Protein AF-A0A316QYJ3-F1 (afdb_monomer_lite)

pLDDT: mean 70.33, std 20.04, range [36.09, 96.62]

Structure (mmCIF, N/CA/C/O backbone):
data_AF-A0A316QYJ3-F1
#
_entry.id   AF-A0A316QYJ3-F1
#
loop_
_atom_site.group_PDB
_atom_site.id
_atom_site.type_symbol
_atom_site.label_atom_id
_atom_site.label_alt_id
_atom_site.label_comp_id
_atom_site.label_asym_id
_atom_site.label_entity_id
_atom_site.label_seq_id
_atom_site.pdbx_PDB_ins_code
_atom_site.Cartn_x
_atom_site.Cartn_y
_atom_site.Cartn_z
_atom_site.occupancy
_atom_site.B_iso_or_equiv
_atom_site.auth_seq_id
_atom_site.auth_comp_id
_atom_site.auth_asym_id
_atom_site.auth_atom_id
_atom_site.pdbx_PDB_model_num
ATOM 1 N N . MET A 1 1 ? -2.198 -16.168 57.407 1.00 44.97 1 MET A N 1
ATOM 2 C CA . MET A 1 1 ? -2.109 -15.154 56.339 1.00 44.97 1 MET A CA 1
ATOM 3 C C . MET A 1 1 ? -1.546 -15.892 55.148 1.00 44.97 1 MET A C 1
ATOM 5 O O . MET A 1 1 ? -0.348 -16.112 55.107 1.00 44.97 1 MET A O 1
ATOM 9 N N . GLU A 1 2 ? -2.420 -16.423 54.301 1.00 50.09 2 GLU A N 1
ATOM 10 C CA . GLU A 1 2 ? -2.014 -17.106 53.073 1.00 50.09 2 GLU A CA 1
ATOM 11 C C . GLU A 1 2 ? -2.511 -16.239 51.925 1.00 50.09 2 GLU A C 1
ATOM 13 O O . GLU A 1 2 ? -3.716 -16.048 51.746 1.00 50.09 2 GLU A O 1
ATOM 18 N N . ASP A 1 3 ? -1.556 -15.618 51.242 1.00 52.12 3 ASP A N 1
ATOM 19 C CA . ASP A 1 3 ? -1.797 -14.715 50.132 1.00 52.12 3 ASP A CA 1
ATOM 20 C C . ASP A 1 3 ? -2.316 -15.520 48.939 1.00 52.12 3 ASP A C 1
ATOM 22 O O . ASP A 1 3 ? -1.641 -16.387 48.387 1.00 52.12 3 ASP A O 1
ATOM 26 N N . ILE A 1 4 ? -3.558 -15.240 48.551 1.00 54.16 4 ILE A N 1
ATOM 27 C CA . ILE A 1 4 ? -4.181 -15.816 47.363 1.00 54.16 4 ILE A CA 1
ATOM 28 C C . ILE A 1 4 ? -3.547 -15.124 46.155 1.00 54.16 4 ILE A C 1
ATOM 30 O O . ILE A 1 4 ? -3.947 -14.023 45.770 1.00 54.16 4 ILE A O 1
ATOM 34 N N . GLU A 1 5 ? -2.546 -15.764 45.552 1.00 54.44 5 GLU A N 1
ATOM 35 C CA . GLU A 1 5 ? -2.017 -15.361 44.252 1.00 54.44 5 GLU A CA 1
ATOM 36 C C . GLU A 1 5 ? -3.122 -15.482 43.196 1.00 54.44 5 GLU A C 1
ATOM 38 O O . GLU A 1 5 ? -3.464 -16.556 42.697 1.00 54.44 5 GLU A O 1
ATOM 43 N N . ILE A 1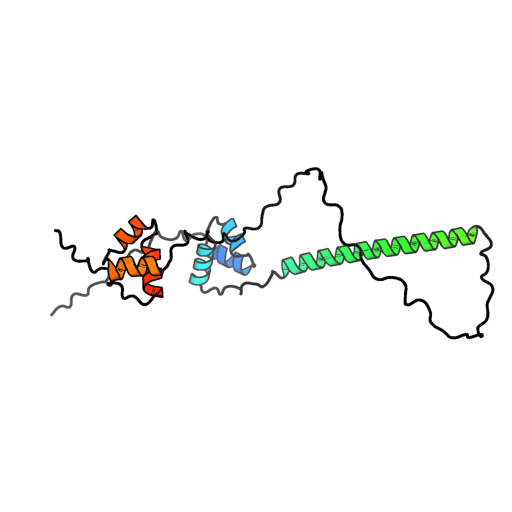 6 ? -3.707 -14.340 42.842 1.00 50.69 6 ILE A N 1
ATOM 44 C CA . ILE A 1 6 ? -4.635 -14.228 41.722 1.00 50.69 6 ILE A CA 1
ATOM 45 C C . ILE A 1 6 ? -3.812 -14.383 40.439 1.00 50.69 6 ILE A C 1
ATOM 47 O O . ILE A 1 6 ? -3.271 -13.415 39.901 1.00 50.69 6 ILE A O 1
ATOM 51 N N . ILE A 1 7 ? -3.726 -15.613 39.932 1.00 57.44 7 ILE A N 1
ATOM 52 C CA . ILE A 1 7 ? -3.169 -15.918 38.611 1.00 57.44 7 ILE A CA 1
ATOM 53 C C . ILE A 1 7 ? -4.074 -15.254 37.564 1.00 57.44 7 ILE A C 1
ATOM 55 O O . ILE A 1 7 ? -5.105 -15.785 37.145 1.00 57.44 7 ILE A O 1
ATOM 59 N N . ALA A 1 8 ? -3.710 -14.038 37.161 1.00 55.25 8 ALA A N 1
ATOM 60 C CA . ALA A 1 8 ? -4.419 -13.269 36.153 1.00 55.25 8 ALA A CA 1
ATOM 61 C C . ALA A 1 8 ? -4.300 -13.964 34.788 1.00 55.25 8 ALA A C 1
ATOM 63 O O . ALA A 1 8 ? -3.305 -13.836 34.074 1.00 55.25 8 ALA A O 1
ATOM 64 N N . MET A 1 9 ? -5.338 -14.707 34.411 1.00 64.88 9 MET A N 1
ATOM 65 C CA . MET A 1 9 ? -5.385 -15.416 33.137 1.00 64.88 9 MET A CA 1
ATOM 66 C C . MET A 1 9 ? -5.372 -14.410 31.964 1.00 64.88 9 MET A C 1
ATOM 68 O O . MET A 1 9 ? -6.238 -13.526 31.898 1.00 64.88 9 MET A O 1
ATOM 72 N N . PRO A 1 10 ? -4.415 -14.493 31.017 1.00 66.12 10 PRO A N 1
ATOM 73 C CA . PRO A 1 10 ? -4.329 -13.533 29.926 1.00 66.12 10 PRO A CA 1
ATOM 74 C C . PRO A 1 10 ? -5.546 -13.675 29.007 1.00 66.12 10 PRO A C 1
ATOM 76 O O . PRO A 1 10 ? -5.887 -14.766 28.547 1.00 66.12 10 PRO A O 1
ATOM 79 N N . LYS A 1 11 ? -6.213 -12.551 28.720 1.00 60.47 11 LYS A N 1
ATOM 80 C CA . LYS A 1 11 ? -7.386 -12.495 27.833 1.00 60.47 11 LYS A CA 1
ATOM 81 C C . LYS A 1 11 ? -7.071 -13.204 26.508 1.00 60.47 11 LYS A C 1
ATOM 83 O O . LYS A 1 11 ? -6.162 -12.774 25.796 1.00 60.47 11 LYS A O 1
ATOM 88 N N . LYS A 1 12 ? -7.832 -14.254 26.162 1.00 53.75 12 LYS A N 1
ATOM 89 C CA . LYS A 1 12 ? -7.721 -14.986 24.885 1.00 53.75 12 LYS A CA 1
ATOM 90 C C . LYS A 1 12 ? -7.880 -14.008 23.712 1.00 53.75 12 LYS A C 1
ATOM 92 O O . LYS A 1 12 ? -8.987 -13.594 23.377 1.00 53.75 12 LYS A O 1
ATOM 97 N N . ARG A 1 13 ? -6.767 -13.602 23.095 1.00 58.69 13 ARG A N 1
ATOM 98 C CA . ARG A 1 13 ? -6.756 -12.736 21.909 1.00 58.69 13 ARG A CA 1
ATOM 99 C C . ARG A 1 13 ? -6.838 -13.592 20.647 1.00 58.69 13 ARG A C 1
ATOM 101 O O . ARG A 1 13 ? -5.814 -14.044 20.156 1.00 58.69 13 ARG A O 1
ATOM 108 N N . GLY A 1 14 ? -8.047 -13.728 20.105 1.00 63.97 14 GLY A N 1
ATOM 109 C CA . GLY A 1 14 ? -8.297 -14.149 18.722 1.00 63.97 14 GLY A CA 1
ATOM 110 C C . GLY A 1 14 ? -7.925 -15.593 18.358 1.00 63.97 14 GLY A C 1
ATOM 111 O O . GLY A 1 14 ? -7.311 -16.332 19.123 1.00 63.97 14 GLY A O 1
ATOM 112 N N . ARG A 1 15 ? -8.343 -15.991 17.149 1.00 61.09 15 ARG A N 1
ATOM 113 C CA . ARG A 1 15 ? -8.021 -17.286 16.533 1.00 61.09 15 ARG A CA 1
ATOM 114 C C . ARG A 1 15 ? -6.496 -17.398 16.356 1.00 61.09 15 ARG A C 1
ATOM 116 O O . ARG A 1 15 ? -5.900 -16.437 15.862 1.00 61.09 15 ARG A O 1
ATOM 123 N N . PRO A 1 16 ? -5.859 -18.525 16.725 1.00 57.69 16 PRO A N 1
ATOM 124 C CA . PRO A 1 16 ? -4.421 -18.691 16.555 1.00 57.69 16 PRO A CA 1
ATOM 125 C C . PRO A 1 16 ? -4.047 -18.542 15.078 1.00 57.69 16 PRO A C 1
ATOM 127 O O . PRO A 1 16 ? -4.718 -19.071 14.189 1.00 57.69 16 PRO A O 1
ATOM 130 N N . ALA A 1 17 ? -2.988 -17.777 14.810 1.00 59.16 17 ALA A N 1
ATOM 131 C CA . ALA A 1 17 ? -2.469 -17.625 13.461 1.00 59.16 17 ALA A CA 1
ATOM 132 C C . ALA A 1 17 ? -1.890 -18.970 13.006 1.00 59.16 17 ALA A C 1
ATOM 134 O O . ALA A 1 17 ? -0.980 -19.483 13.651 1.00 59.16 17 ALA A O 1
ATOM 135 N N . LYS A 1 18 ? -2.399 -19.518 11.896 1.00 62.62 18 LYS A N 1
ATOM 136 C CA . LYS A 1 18 ? -1.834 -20.712 11.256 1.00 62.62 18 LYS A CA 1
ATOM 137 C C . LYS A 1 18 ? -0.350 -20.437 10.966 1.00 62.62 18 LYS A C 1
ATOM 139 O O . LYS A 1 18 ? -0.035 -19.499 10.226 1.00 62.62 18 LYS A O 1
ATOM 144 N N . GLN A 1 19 ? 0.538 -21.164 11.644 1.00 62.25 19 GLN A N 1
ATOM 145 C CA . GLN A 1 19 ? 1.977 -20.864 11.727 1.00 62.25 19 GLN A CA 1
ATOM 146 C C . GLN A 1 19 ? 2.750 -21.156 10.434 1.00 62.25 19 GLN A C 1
ATOM 148 O O . GLN A 1 19 ? 3.853 -20.642 10.265 1.00 62.25 19 GLN A O 1
ATOM 153 N N . GLU A 1 20 ? 2.150 -21.898 9.507 1.00 63.12 20 GLU A N 1
ATOM 154 C CA . GLU A 1 20 ? 2.878 -22.770 8.577 1.00 63.12 20 GLU A CA 1
ATOM 155 C C . GLU A 1 20 ? 3.773 -22.077 7.538 1.00 63.12 20 GLU A C 1
ATOM 157 O O . GLU A 1 20 ? 4.673 -22.721 7.034 1.00 63.12 20 GLU A O 1
ATOM 162 N N . ASN A 1 21 ? 3.646 -20.772 7.274 1.00 81.62 21 ASN A N 1
ATOM 163 C CA . ASN A 1 21 ? 4.390 -20.135 6.167 1.00 81.62 21 ASN A CA 1
ATOM 164 C C . ASN A 1 21 ? 5.218 -18.916 6.602 1.00 81.62 21 ASN A C 1
ATOM 166 O O . ASN A 1 21 ? 5.374 -17.966 5.839 1.00 81.62 21 ASN A O 1
ATOM 170 N N . THR A 1 22 ? 5.653 -18.838 7.862 1.00 87.31 22 THR A N 1
ATOM 171 C CA . THR A 1 22 ? 6.333 -17.622 8.354 1.00 87.31 22 THR A CA 1
ATOM 172 C C . THR A 1 22 ? 7.776 -17.526 7.860 1.00 87.31 22 THR A C 1
ATOM 174 O O . THR A 1 22 ? 8.191 -16.452 7.434 1.00 87.31 22 THR A O 1
ATOM 177 N N . GLU A 1 23 ? 8.519 -18.629 7.877 1.00 90.44 23 GLU A N 1
ATOM 178 C CA . GLU A 1 23 ? 9.935 -18.670 7.486 1.00 90.44 23 GLU A CA 1
ATOM 179 C C . GLU A 1 23 ? 10.120 -18.454 5.982 1.00 90.44 23 GLU A C 1
ATOM 181 O O . GLU A 1 23 ? 10.953 -17.648 5.567 1.00 90.44 23 GLU A O 1
ATOM 186 N N . ASP A 1 24 ? 9.274 -19.064 5.153 1.00 91.56 24 ASP A N 1
ATOM 187 C CA . ASP A 1 24 ? 9.348 -18.880 3.703 1.00 91.56 24 ASP A CA 1
ATOM 188 C C . ASP A 1 24 ? 9.028 -17.441 3.284 1.00 91.56 24 ASP A C 1
ATOM 190 O O . ASP A 1 24 ? 9.654 -16.893 2.375 1.00 91.56 24 ASP A O 1
ATOM 194 N N . MET A 1 25 ? 8.101 -16.775 3.985 1.00 92.44 25 MET A N 1
ATOM 195 C CA . MET A 1 25 ? 7.825 -15.349 3.775 1.00 92.44 25 MET A CA 1
ATOM 196 C C . MET A 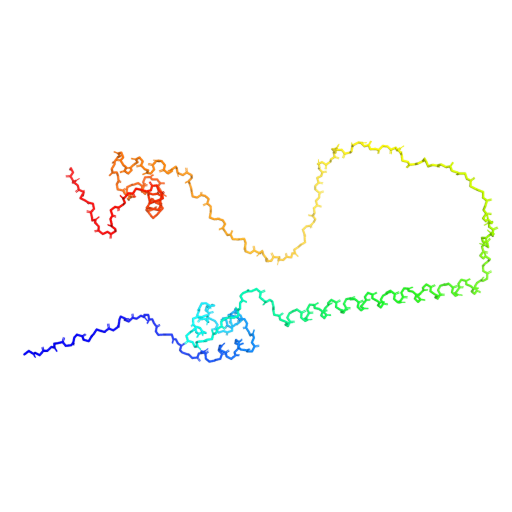1 25 ? 9.043 -14.473 4.082 1.00 92.44 25 MET A C 1
ATOM 198 O O . MET A 1 25 ? 9.246 -13.461 3.410 1.00 92.44 25 MET A O 1
ATOM 202 N N . ILE A 1 26 ? 9.841 -14.847 5.086 1.00 92.00 26 ILE A N 1
ATOM 203 C CA . ILE A 1 26 ? 11.078 -14.145 5.444 1.00 92.00 26 ILE A CA 1
ATOM 204 C C . ILE A 1 26 ? 12.114 -14.333 4.339 1.00 92.00 26 ILE A C 1
ATOM 206 O O . ILE A 1 26 ? 12.602 -13.340 3.801 1.00 92.00 26 ILE A O 1
ATOM 210 N N . ARG A 1 27 ? 12.363 -15.583 3.926 1.00 93.44 27 ARG A N 1
ATOM 211 C CA . ARG A 1 27 ? 13.311 -15.908 2.848 1.00 93.44 27 ARG A CA 1
ATOM 212 C C . ARG A 1 27 ? 12.978 -15.166 1.555 1.00 93.44 27 ARG A C 1
ATOM 214 O O . ARG A 1 27 ? 13.848 -14.550 0.948 1.00 93.44 27 ARG A O 1
ATOM 221 N N . LEU A 1 28 ? 11.707 -15.159 1.151 1.00 93.06 28 LEU A N 1
ATOM 222 C CA . LEU A 1 28 ? 11.262 -14.454 -0.057 1.00 93.06 28 LEU A CA 1
ATOM 223 C C . LEU A 1 28 ? 11.449 -12.935 0.058 1.00 93.06 28 LEU A C 1
ATOM 225 O O . LEU A 1 28 ? 11.819 -12.277 -0.914 1.00 93.06 28 LEU A O 1
ATOM 229 N N . TYR A 1 29 ? 11.217 -12.364 1.240 1.00 92.88 29 TYR A N 1
ATOM 230 C CA . TYR A 1 29 ? 11.442 -10.941 1.482 1.00 92.88 29 TYR A CA 1
ATOM 231 C C . TYR A 1 29 ? 12.934 -10.570 1.420 1.00 92.88 29 TYR A C 1
ATOM 233 O O . TYR A 1 29 ? 13.292 -9.514 0.888 1.00 92.88 29 TYR A O 1
ATOM 241 N N . GLU A 1 30 ? 13.813 -11.442 1.912 1.00 90.88 30 GLU A N 1
ATOM 242 C CA . GLU A 1 30 ? 15.270 -11.289 1.820 1.00 90.88 30 GLU A CA 1
ATOM 243 C C . GLU A 1 30 ? 15.764 -11.385 0.375 1.00 90.88 30 GLU A C 1
ATOM 245 O O . GLU A 1 30 ? 16.483 -10.491 -0.072 1.00 90.88 30 GLU A O 1
ATOM 250 N N . GLN A 1 31 ? 15.249 -12.353 -0.395 1.00 90.88 31 GLN A N 1
ATOM 251 C CA . GLN A 1 31 ? 15.436 -12.465 -1.853 1.00 90.88 31 GLN A CA 1
ATOM 252 C C . GLN A 1 31 ? 14.931 -11.241 -2.628 1.00 90.88 31 GLN A C 1
ATOM 254 O O . GLN A 1 31 ? 15.189 -11.090 -3.817 1.00 90.88 31 GLN A O 1
ATOM 259 N N . GLY A 1 32 ? 14.209 -10.345 -1.958 1.00 88.44 32 GLY A N 1
ATOM 260 C CA . GLY A 1 32 ? 13.821 -9.062 -2.502 1.00 88.44 32 GLY A CA 1
ATOM 261 C C . GLY A 1 32 ? 12.370 -8.960 -2.905 1.00 88.44 32 GLY A C 1
ATOM 262 O O . GLY A 1 32 ? 11.979 -7.858 -3.303 1.00 88.44 32 GLY A O 1
ATOM 263 N N . LYS A 1 33 ? 11.566 -10.024 -2.754 1.00 90.44 33 LYS A N 1
ATOM 264 C CA . LYS A 1 33 ? 10.132 -10.009 -3.067 1.00 90.44 33 LYS A CA 1
ATOM 265 C C . LYS A 1 33 ? 9.398 -8.904 -2.311 1.00 90.44 33 LYS A C 1
ATOM 267 O O . LYS A 1 33 ? 9.715 -8.578 -1.163 1.00 90.44 33 LYS A O 1
ATOM 272 N N . THR A 1 34 ? 8.434 -8.271 -2.975 1.00 91.94 34 THR A N 1
ATOM 273 C CA . THR A 1 34 ? 7.641 -7.216 -2.338 1.00 91.94 34 THR A CA 1
ATOM 274 C C . THR A 1 34 ? 6.651 -7.829 -1.354 1.00 91.94 34 THR A C 1
ATOM 276 O O . THR A 1 34 ? 6.246 -8.982 -1.476 1.00 91.94 34 THR A O 1
ATOM 279 N N . LEU A 1 35 ? 6.206 -7.039 -0.374 1.00 92.06 35 LEU A N 1
ATOM 280 C CA . LEU A 1 35 ? 5.155 -7.481 0.551 1.00 92.06 35 LEU A CA 1
ATOM 281 C C . LEU A 1 35 ? 3.866 -7.879 -0.183 1.00 92.06 35 LEU A C 1
ATOM 283 O O . LEU A 1 35 ? 3.119 -8.701 0.335 1.00 92.06 35 LEU A O 1
ATOM 287 N N . GLN A 1 36 ? 3.616 -7.272 -1.348 1.00 91.38 36 GLN A N 1
ATOM 288 C CA . GLN A 1 36 ? 2.473 -7.561 -2.206 1.00 91.38 36 GLN A CA 1
ATOM 289 C C . GLN A 1 36 ? 2.635 -8.919 -2.894 1.00 91.38 36 GLN A C 1
ATOM 291 O O . GLN A 1 36 ? 1.788 -9.779 -2.711 1.00 91.38 36 GLN A O 1
ATOM 296 N N . GLU A 1 37 ? 3.763 -9.151 -3.572 1.00 91.12 37 GLU A N 1
ATOM 297 C CA . GLU A 1 37 ? 4.068 -10.445 -4.203 1.00 91.12 37 GLU A CA 1
ATOM 298 C C . GLU A 1 37 ? 3.977 -11.599 -3.200 1.00 91.12 37 GLU A C 1
ATOM 300 O O . GLU A 1 37 ? 3.389 -12.636 -3.484 1.00 91.12 37 GLU A O 1
ATOM 305 N N . ILE A 1 38 ? 4.524 -11.408 -1.996 1.00 93.12 38 ILE A N 1
ATOM 306 C CA . ILE A 1 38 ? 4.467 -12.415 -0.932 1.00 93.12 38 ILE A CA 1
ATOM 307 C C . ILE A 1 38 ? 3.021 -12.622 -0.459 1.00 93.12 38 ILE A C 1
ATOM 309 O O . ILE A 1 38 ? 2.604 -13.751 -0.222 1.00 93.12 38 ILE A O 1
ATOM 313 N N . ALA A 1 39 ? 2.241 -11.551 -0.311 1.00 92.62 39 ALA A N 1
ATOM 314 C CA . ALA A 1 39 ? 0.835 -11.645 0.072 1.00 92.62 39 ALA A CA 1
ATOM 315 C C . ALA A 1 39 ? 0.023 -12.457 -0.950 1.00 92.62 39 ALA A C 1
ATOM 317 O O . ALA A 1 39 ? -0.709 -13.367 -0.558 1.00 92.62 39 ALA A O 1
ATOM 318 N N . ASP A 1 40 ? 0.228 -12.178 -2.236 1.00 92.06 40 ASP A N 1
ATOM 319 C CA . ASP A 1 40 ? -0.476 -12.826 -3.340 1.00 92.06 40 ASP A CA 1
ATOM 320 C C . ASP A 1 40 ? -0.076 -14.307 -3.470 1.00 92.06 40 ASP A C 1
ATOM 322 O O . ASP A 1 40 ? -0.946 -15.165 -3.595 1.00 92.06 40 ASP A O 1
ATOM 326 N N . MET A 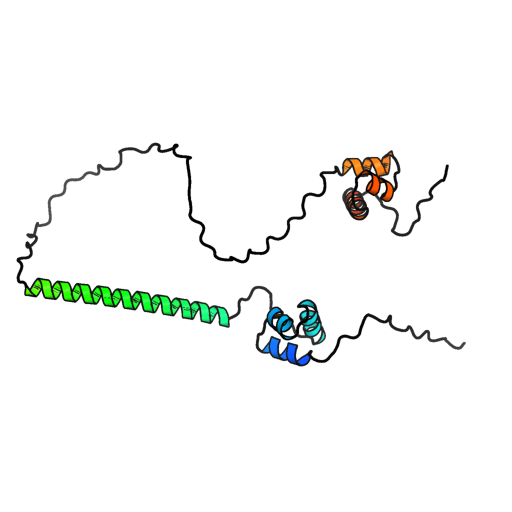1 41 ? 1.216 -14.636 -3.318 1.00 90.56 41 MET A N 1
ATOM 327 C CA . MET A 1 41 ? 1.712 -16.023 -3.349 1.00 90.56 41 MET A CA 1
ATOM 328 C C . MET A 1 41 ? 1.086 -16.923 -2.277 1.00 90.56 41 MET A C 1
ATOM 330 O O . MET A 1 41 ? 0.856 -18.103 -2.522 1.00 90.56 41 MET A O 1
ATOM 334 N N . TYR A 1 42 ? 0.833 -16.384 -1.083 1.00 89.94 42 TYR A N 1
ATOM 335 C CA . TYR A 1 42 ? 0.321 -17.159 0.052 1.00 89.94 42 TYR A CA 1
ATOM 336 C C . TYR A 1 42 ? -1.164 -16.916 0.341 1.00 89.94 42 TYR A C 1
ATOM 338 O O . TYR A 1 42 ? -1.676 -17.434 1.335 1.00 89.94 42 TYR A O 1
ATOM 346 N N . GLY A 1 43 ? -1.853 -16.110 -0.473 1.00 88.75 43 GLY A N 1
ATOM 347 C CA . GLY A 1 43 ? -3.262 -15.765 -0.264 1.00 88.75 43 GLY A CA 1
ATOM 348 C C . GLY A 1 43 ? -3.530 -15.067 1.076 1.00 88.75 43 GLY A C 1
ATOM 349 O O . GLY A 1 43 ? -4.583 -15.256 1.684 1.00 88.75 43 GLY A O 1
ATOM 350 N N . VAL A 1 44 ? -2.568 -14.291 1.582 1.00 90.12 44 VAL A N 1
ATOM 351 C CA . VAL A 1 44 ? -2.681 -13.571 2.860 1.00 90.12 44 VAL A CA 1
ATOM 352 C C . VAL A 1 44 ? -2.754 -12.068 2.635 1.00 90.12 44 VAL A C 1
ATOM 354 O O . VAL A 1 44 ? -2.318 -11.549 1.618 1.00 90.12 44 VAL A O 1
ATOM 357 N N . SER A 1 45 ? -3.259 -11.320 3.616 1.00 91.50 45 SER A N 1
ATOM 358 C CA . SER A 1 45 ? -3.223 -9.859 3.531 1.00 91.50 45 SER A CA 1
ATOM 359 C C . SER A 1 45 ? -1.798 -9.316 3.706 1.00 91.50 45 SER A C 1
ATOM 361 O O . SER A 1 45 ? -0.999 -9.830 4.495 1.00 91.50 45 SER A O 1
ATOM 363 N N . ILE A 1 46 ? -1.499 -8.184 3.064 1.00 92.00 46 ILE A N 1
ATOM 364 C CA . ILE A 1 46 ? -0.227 -7.450 3.229 1.00 92.00 46 ILE A CA 1
ATOM 365 C C . ILE A 1 46 ? 0.049 -7.140 4.712 1.00 92.00 46 ILE A C 1
ATOM 367 O O . ILE A 1 46 ? 1.192 -7.137 5.170 1.00 92.00 46 ILE A O 1
ATOM 371 N N . GLN A 1 47 ? -1.004 -6.861 5.488 1.00 92.88 47 GLN A N 1
ATOM 372 C CA . GLN A 1 47 ? -0.901 -6.602 6.925 1.00 92.88 47 GLN A CA 1
ATOM 373 C C . GLN A 1 47 ? -0.460 -7.841 7.704 1.00 92.88 47 GLN A C 1
ATOM 375 O O . GLN A 1 47 ? 0.321 -7.695 8.643 1.00 92.88 47 GLN A O 1
ATOM 380 N N . ALA A 1 48 ? -0.896 -9.037 7.302 1.00 90.56 48 ALA A N 1
ATOM 381 C CA . ALA A 1 48 ? -0.435 -10.284 7.898 1.00 90.56 48 ALA A CA 1
ATOM 382 C C . ALA A 1 48 ? 1.064 -10.495 7.641 1.00 90.56 48 ALA A C 1
ATOM 384 O O . ALA A 1 48 ? 1.806 -10.762 8.586 1.00 90.56 48 ALA A O 1
ATOM 385 N N . VAL A 1 49 ? 1.533 -10.272 6.409 1.00 92.31 49 VAL A N 1
ATOM 386 C CA . VAL A 1 49 ? 2.969 -10.332 6.069 1.00 92.31 49 VAL A CA 1
ATOM 387 C C . VAL A 1 49 ? 3.758 -9.297 6.877 1.00 92.31 49 VAL A C 1
ATOM 389 O O . VAL A 1 49 ? 4.751 -9.620 7.524 1.00 92.31 49 VAL A O 1
ATOM 392 N N . ARG A 1 50 ? 3.273 -8.050 6.937 1.00 92.62 50 ARG A N 1
ATOM 393 C CA . ARG A 1 50 ? 3.893 -6.967 7.720 1.00 92.62 50 ARG A CA 1
ATOM 394 C C . ARG A 1 50 ? 3.999 -7.318 9.205 1.00 92.62 50 ARG A C 1
ATOM 396 O O . ARG A 1 50 ? 5.017 -7.025 9.829 1.00 92.62 50 ARG A O 1
ATOM 403 N N . TYR A 1 51 ? 2.947 -7.904 9.770 1.00 91.56 51 TYR A N 1
ATOM 404 C CA . TYR A 1 51 ? 2.924 -8.344 11.159 1.00 91.56 51 TYR A CA 1
ATOM 405 C C . TYR A 1 51 ? 3.940 -9.464 11.405 1.00 91.56 51 TYR A C 1
ATOM 407 O O . TYR A 1 51 ? 4.698 -9.387 12.369 1.00 91.56 51 TYR A O 1
ATOM 415 N N . ARG A 1 52 ? 4.008 -10.456 10.509 1.00 91.38 52 ARG A N 1
ATOM 416 C CA . ARG A 1 52 ? 4.957 -11.575 10.587 1.00 91.38 52 ARG A CA 1
ATOM 417 C C . ARG A 1 52 ? 6.411 -11.109 10.514 1.00 91.38 52 ARG A C 1
ATOM 419 O O . ARG A 1 52 ? 7.199 -11.504 11.365 1.00 91.38 52 ARG A O 1
ATOM 426 N N . LEU A 1 53 ? 6.753 -10.209 9.591 1.00 91.94 53 LEU A N 1
ATOM 427 C CA . LEU A 1 53 ? 8.105 -9.639 9.512 1.00 91.94 53 LEU A CA 1
ATOM 428 C C . LEU A 1 53 ? 8.468 -8.854 10.780 1.00 91.94 53 LEU A C 1
ATOM 430 O O . LEU A 1 53 ? 9.549 -9.035 11.330 1.00 91.94 53 LEU A O 1
ATOM 434 N N . LYS A 1 54 ? 7.535 -8.041 11.299 1.00 92.44 54 LYS A N 1
ATOM 435 C CA . LYS A 1 54 ? 7.747 -7.290 12.546 1.00 92.44 54 LYS A CA 1
ATOM 436 C C . LYS A 1 54 ? 7.954 -8.219 13.745 1.00 92.44 54 LYS A C 1
ATOM 438 O O . LYS A 1 54 ? 8.808 -7.942 14.576 1.00 92.44 54 LYS A O 1
ATOM 443 N N . LYS A 1 55 ? 7.171 -9.299 13.845 1.00 91.31 55 LYS A N 1
ATOM 444 C CA . LYS A 1 55 ? 7.270 -10.280 14.937 1.00 91.31 55 LYS A CA 1
ATOM 445 C C . LYS A 1 55 ? 8.623 -11.003 14.943 1.00 91.31 55 LYS A C 1
ATOM 447 O O . LYS A 1 55 ? 9.102 -11.341 16.015 1.00 91.31 55 LYS A O 1
ATOM 452 N N . ASN A 1 56 ? 9.233 -11.183 13.773 1.00 90.12 56 ASN A N 1
ATOM 453 C CA . ASN A 1 56 ? 10.559 -11.783 13.609 1.00 90.12 56 ASN A CA 1
ATOM 454 C C . ASN A 1 56 ? 11.695 -10.741 13.562 1.00 90.12 56 ASN A C 1
ATOM 456 O O . ASN A 1 56 ? 12.781 -11.043 13.088 1.00 90.12 56 ASN A O 1
ATOM 460 N N . ASN A 1 57 ? 11.457 -9.509 14.033 1.00 91.44 57 ASN A N 1
ATOM 461 C CA . ASN A 1 57 ? 12.451 -8.427 14.098 1.00 91.44 57 ASN A CA 1
ATOM 462 C C . ASN A 1 57 ? 13.079 -8.015 12.752 1.00 91.44 57 ASN A C 1
ATOM 464 O O . ASN A 1 57 ? 14.132 -7.383 12.721 1.00 91.44 57 ASN A O 1
ATOM 468 N N . ILE A 1 58 ? 12.413 -8.292 11.629 1.00 88.88 58 ILE A N 1
ATOM 469 C CA . ILE A 1 58 ? 12.911 -7.902 10.308 1.00 88.88 58 ILE A CA 1
ATOM 470 C C . ILE A 1 58 ? 12.479 -6.472 10.006 1.00 88.88 58 ILE A C 1
ATOM 472 O O . ILE A 1 58 ? 11.286 -6.152 9.896 1.00 88.88 58 ILE A O 1
ATOM 476 N N . SER A 1 59 ? 13.472 -5.595 9.852 1.00 87.25 59 SER A N 1
ATOM 477 C CA . SER A 1 59 ? 13.233 -4.203 9.495 1.00 87.25 59 SER A CA 1
ATOM 478 C C . SER A 1 59 ? 12.731 -4.082 8.057 1.00 87.25 59 SER A C 1
ATOM 480 O O . SER A 1 59 ? 13.186 -4.753 7.125 1.00 87.25 59 SER A O 1
ATOM 482 N N . ARG A 1 60 ? 11.747 -3.206 7.863 1.00 87.31 60 ARG A N 1
ATOM 483 C CA . ARG A 1 60 ? 11.123 -3.011 6.555 1.00 87.31 60 ARG A CA 1
ATOM 484 C C . ARG A 1 60 ? 11.927 -2.021 5.724 1.00 87.31 60 ARG A C 1
ATOM 486 O O . ARG A 1 60 ? 12.353 -0.985 6.229 1.00 87.31 60 ARG A O 1
ATOM 493 N N . ARG A 1 61 ? 12.059 -2.305 4.428 1.00 84.38 61 ARG A N 1
ATOM 494 C CA . ARG A 1 61 ? 12.647 -1.386 3.448 1.00 84.38 61 ARG A CA 1
ATOM 495 C C . ARG A 1 61 ? 11.827 -0.091 3.434 1.00 84.38 61 ARG A C 1
ATOM 497 O O . ARG A 1 61 ? 10.594 -0.133 3.513 1.00 84.38 61 ARG A O 1
ATOM 504 N N . LYS A 1 62 ? 12.507 1.058 3.370 1.00 77.44 62 LYS A N 1
ATOM 505 C CA . LYS A 1 62 ? 11.840 2.366 3.321 1.00 77.44 62 LYS A CA 1
ATOM 506 C C . LYS A 1 62 ? 10.939 2.432 2.076 1.00 77.44 62 LYS A C 1
ATOM 508 O O . LYS A 1 62 ? 11.371 2.008 1.001 1.00 77.44 62 LYS A O 1
ATOM 513 N N . PRO A 1 63 ? 9.697 2.928 2.202 1.00 65.25 63 PRO A N 1
ATOM 514 C CA . PRO A 1 63 ? 8.820 3.102 1.051 1.00 65.25 63 PRO A CA 1
ATOM 515 C C . PRO A 1 63 ? 9.452 4.099 0.069 1.00 65.25 63 PRO A C 1
ATOM 517 O O . PRO A 1 63 ? 9.996 5.113 0.496 1.00 65.25 63 PRO A O 1
ATOM 520 N N . GLY A 1 64 ? 9.388 3.803 -1.231 1.00 63.44 64 GLY A N 1
ATOM 521 C CA . GLY A 1 64 ? 9.814 4.725 -2.294 1.00 63.44 64 GLY A CA 1
ATOM 522 C C . GLY A 1 64 ? 11.118 4.382 -3.020 1.00 63.44 64 GLY A C 1
ATOM 523 O O . GLY A 1 64 ? 11.422 5.033 -4.012 1.00 63.44 64 GLY A O 1
ATOM 524 N N . ARG A 1 65 ? 11.873 3.351 -2.612 1.00 56.91 65 ARG A N 1
ATOM 525 C CA . ARG A 1 65 ? 12.996 2.862 -3.431 1.00 56.91 65 ARG A CA 1
ATOM 526 C C . ARG A 1 65 ? 12.460 1.876 -4.470 1.00 56.91 65 ARG A C 1
ATOM 528 O O . ARG A 1 65 ? 12.123 0.747 -4.117 1.00 56.91 65 ARG A O 1
ATOM 535 N N . LEU A 1 66 ? 12.336 2.314 -5.724 1.00 55.50 66 LEU A N 1
ATOM 536 C CA . LEU A 1 66 ? 12.082 1.414 -6.853 1.00 55.50 66 LEU A CA 1
ATOM 537 C C . LEU A 1 66 ? 13.172 0.333 -6.891 1.00 55.50 66 LEU A C 1
ATOM 539 O O . LEU A 1 66 ? 14.321 0.589 -6.513 1.00 55.50 66 LEU A O 1
ATOM 543 N N . ARG A 1 67 ? 12.799 -0.893 -7.276 1.00 59.72 67 ARG A N 1
ATOM 544 C CA . ARG A 1 67 ? 13.751 -2.006 -7.345 1.00 59.72 67 ARG A CA 1
ATOM 545 C C . ARG A 1 67 ? 14.871 -1.662 -8.321 1.00 59.72 67 ARG A C 1
ATOM 547 O O . ARG A 1 67 ? 14.617 -1.200 -9.427 1.00 59.72 67 ARG A O 1
ATOM 554 N N . SER A 1 68 ? 16.104 -1.967 -7.929 1.00 59.22 68 SER A N 1
ATOM 555 C CA . SER A 1 68 ? 17.255 -1.892 -8.828 1.00 59.22 68 SER A CA 1
ATOM 556 C C . SER A 1 68 ? 17.076 -2.773 -10.063 1.00 59.22 68 SER A C 1
ATOM 558 O O . SER A 1 68 ? 17.562 -2.400 -11.119 1.00 59.22 68 SER A O 1
ATOM 560 N N . GLU A 1 69 ? 16.374 -3.906 -9.954 1.00 62.56 69 GLU A N 1
ATOM 561 C CA . GLU A 1 69 ? 16.088 -4.784 -11.098 1.00 62.56 69 GLU A CA 1
ATOM 562 C C . GLU A 1 69 ? 15.180 -4.115 -12.132 1.00 62.56 69 GLU A C 1
ATOM 564 O O . GLU A 1 69 ? 15.580 -4.016 -13.282 1.00 62.56 69 GLU A O 1
ATOM 569 N N . SER A 1 70 ? 14.041 -3.529 -11.737 1.00 66.56 70 SER A N 1
ATOM 570 C CA . SER A 1 70 ? 13.175 -2.868 -12.727 1.00 66.56 70 SER A CA 1
ATOM 571 C C . SER A 1 70 ? 13.836 -1.630 -13.334 1.00 66.56 70 SER A C 1
ATOM 573 O O . SER A 1 70 ? 13.564 -1.290 -14.478 1.00 66.56 70 SER A O 1
ATOM 575 N N . LEU A 1 71 ? 14.714 -0.952 -12.586 1.00 75.50 71 LEU A N 1
ATOM 576 C CA . LEU A 1 71 ? 15.518 0.142 -13.128 1.00 75.50 71 LEU A CA 1
ATOM 577 C C . LEU A 1 71 ? 16.517 -0.371 -14.171 1.00 75.50 71 LEU A C 1
ATOM 579 O O . LEU A 1 71 ? 16.617 0.221 -15.241 1.00 75.50 71 LEU A O 1
ATOM 583 N N . LYS A 1 72 ? 17.202 -1.491 -13.907 1.00 77.19 72 LYS A N 1
ATOM 584 C CA . LYS A 1 72 ? 18.096 -2.136 -14.882 1.00 77.19 72 LYS A CA 1
ATOM 585 C C . LYS A 1 72 ? 17.344 -2.541 -16.146 1.00 77.19 72 LYS A C 1
ATOM 587 O O . LYS A 1 72 ? 17.826 -2.237 -17.229 1.00 77.19 72 LYS A O 1
ATOM 592 N N . ASP A 1 73 ? 16.155 -3.123 -16.013 1.00 81.38 73 ASP A N 1
ATOM 593 C CA . ASP A 1 73 ? 15.332 -3.531 -17.157 1.00 81.38 73 ASP A CA 1
ATOM 594 C C . ASP A 1 73 ? 14.892 -2.321 -17.990 1.00 81.38 73 ASP A C 1
ATOM 596 O O . ASP A 1 73 ? 14.966 -2.343 -19.217 1.00 81.38 73 ASP A O 1
ATOM 600 N N . THR A 1 74 ? 14.501 -1.220 -17.337 1.00 82.69 74 THR A N 1
ATOM 601 C CA . THR A 1 74 ? 14.163 0.022 -18.051 1.00 82.69 74 THR A CA 1
ATOM 602 C C . THR A 1 74 ? 15.372 0.655 -18.732 1.00 82.69 74 THR A C 1
ATOM 604 O O . THR A 1 74 ? 15.246 1.141 -19.852 1.00 82.69 74 THR A O 1
ATOM 607 N N . VAL A 1 75 ? 16.547 0.628 -18.098 1.00 89.50 75 VAL A N 1
ATOM 608 C CA . VAL A 1 75 ? 17.792 1.150 -18.679 1.00 89.50 75 VAL A CA 1
ATOM 609 C C . VAL A 1 75 ? 18.226 0.296 -19.870 1.00 89.50 75 VAL A C 1
ATOM 611 O O . VAL A 1 75 ? 18.582 0.854 -20.901 1.00 89.50 75 VAL A O 1
ATOM 614 N N . LEU A 1 76 ? 18.124 -1.032 -19.768 1.00 91.06 76 LEU A N 1
ATOM 615 C CA . LEU A 1 76 ? 18.414 -1.964 -20.858 1.00 91.06 76 LEU A CA 1
ATOM 616 C C . LEU A 1 76 ? 17.452 -1.767 -22.040 1.00 91.06 76 LEU A C 1
ATOM 618 O O . LEU A 1 76 ? 17.875 -1.710 -23.190 1.00 91.06 76 LEU A O 1
ATOM 622 N N . ALA A 1 77 ? 16.156 -1.599 -21.769 1.00 88.62 77 ALA A N 1
ATOM 623 C CA . ALA A 1 77 ? 15.173 -1.324 -22.814 1.00 88.62 77 ALA A CA 1
ATOM 624 C C . ALA A 1 77 ? 15.412 0.035 -23.497 1.00 88.62 77 ALA A C 1
ATOM 626 O O . ALA A 1 77 ? 15.175 0.181 -24.696 1.00 88.62 77 ALA A O 1
ATOM 627 N N . LEU A 1 78 ? 15.874 1.044 -22.750 1.00 92.25 78 LEU A N 1
ATOM 628 C CA . LEU A 1 78 ? 16.257 2.337 -23.317 1.00 92.25 78 LEU A CA 1
ATOM 629 C C . LEU A 1 78 ? 17.540 2.237 -24.146 1.00 92.25 78 LEU A C 1
ATOM 631 O O . LEU A 1 78 ? 17.578 2.816 -25.229 1.00 92.25 78 LEU A O 1
ATOM 635 N N . SER A 1 79 ? 18.552 1.486 -23.697 1.00 93.69 79 SER A N 1
ATOM 636 C CA . SER A 1 79 ? 19.795 1.315 -24.460 1.00 93.69 79 SER A CA 1
ATOM 637 C C . SER A 1 79 ? 19.534 0.621 -25.796 1.00 93.69 79 SER A C 1
ATOM 639 O O . SER A 1 79 ? 19.942 1.132 -26.830 1.00 93.69 79 SER A O 1
ATOM 641 N N . GLN A 1 80 ? 18.730 -0.447 -25.800 1.00 94.81 80 GLN A N 1
ATOM 642 C CA . GLN A 1 80 ? 18.340 -1.151 -27.026 1.00 94.81 80 GLN A CA 1
ATOM 643 C C . GLN A 1 80 ? 17.639 -0.227 -28.030 1.00 94.81 80 GLN A C 1
ATOM 645 O O . GLN A 1 80 ? 17.898 -0.292 -29.229 1.00 94.81 80 GLN A O 1
ATOM 650 N N . LYS A 1 81 ? 16.775 0.681 -27.557 1.00 95.94 81 LYS A N 1
ATOM 651 C CA . LYS A 1 81 ? 16.137 1.678 -28.430 1.00 95.94 81 LYS A CA 1
ATOM 652 C C . LYS A 1 81 ? 17.158 2.640 -29.035 1.00 95.94 81 LYS A C 1
ATOM 654 O O . LYS A 1 81 ? 17.074 2.933 -30.225 1.00 95.94 81 LYS A O 1
ATOM 659 N N . VAL A 1 82 ? 18.131 3.103 -28.252 1.00 96.62 82 VAL A N 1
ATOM 660 C CA . VAL A 1 82 ? 19.214 3.959 -28.762 1.00 96.62 82 VAL A CA 1
ATOM 661 C C . VAL A 1 82 ? 20.043 3.218 -29.813 1.00 96.62 82 VAL A C 1
ATOM 663 O O . VAL A 1 82 ? 20.322 3.791 -30.867 1.00 96.62 82 VAL A O 1
ATOM 666 N N . ASP A 1 83 ? 20.352 1.940 -29.595 1.00 96.44 83 ASP A N 1
ATOM 667 C CA . ASP A 1 83 ? 21.091 1.118 -30.559 1.00 96.44 83 ASP A CA 1
ATOM 668 C C . ASP A 1 83 ? 20.319 0.980 -31.881 1.00 96.44 83 ASP A C 1
ATOM 670 O O . ASP A 1 83 ? 20.879 1.212 -32.953 1.00 96.44 83 ASP A O 1
ATOM 674 N N . THR A 1 84 ? 19.008 0.711 -31.822 1.00 95.50 84 THR A N 1
ATOM 675 C CA . THR A 1 84 ? 18.161 0.611 -33.028 1.00 95.50 84 THR A CA 1
ATOM 676 C C . THR A 1 84 ? 18.098 1.920 -33.819 1.00 95.50 84 THR A C 1
ATOM 678 O O . THR A 1 84 ? 18.207 1.906 -35.046 1.00 95.50 84 THR A O 1
ATOM 681 N N . LEU A 1 85 ? 17.985 3.067 -33.137 1.00 95.81 85 LEU A N 1
ATOM 682 C CA . LEU A 1 85 ? 18.006 4.384 -33.782 1.00 95.81 85 LEU A CA 1
ATOM 683 C C . LEU A 1 85 ? 19.368 4.680 -34.414 1.00 95.81 85 LEU A C 1
ATOM 685 O O . LEU A 1 85 ? 19.439 5.207 -35.524 1.00 95.81 85 LEU A O 1
ATOM 689 N N . THR A 1 86 ? 20.447 4.308 -33.727 1.00 95.94 86 THR A N 1
ATOM 690 C CA . THR A 1 86 ? 21.814 4.476 -34.227 1.00 95.94 86 THR A CA 1
ATOM 691 C C . THR A 1 86 ? 22.028 3.642 -35.489 1.00 95.94 86 THR A C 1
ATOM 693 O O . THR A 1 86 ? 22.550 4.150 -36.481 1.00 95.94 86 THR A O 1
ATOM 696 N N . GLN A 1 87 ? 21.550 2.396 -35.502 1.00 94.50 87 GLN A N 1
ATOM 697 C CA . GLN A 1 87 ? 21.644 1.508 -36.659 1.00 94.50 87 GLN A CA 1
ATOM 698 C C . GLN A 1 87 ? 20.830 2.022 -37.857 1.00 94.50 87 GLN A C 1
ATOM 700 O O . GLN A 1 87 ? 21.327 2.005 -38.983 1.00 94.50 87 GLN A O 1
ATOM 705 N N . ALA A 1 88 ? 19.629 2.561 -37.622 1.00 93.56 88 ALA A N 1
ATOM 706 C CA . ALA A 1 88 ? 18.826 3.202 -38.664 1.00 93.56 88 ALA A CA 1
ATOM 707 C C . ALA A 1 88 ? 19.529 4.435 -39.263 1.00 93.56 88 ALA A C 1
ATOM 709 O O . ALA A 1 88 ? 19.552 4.609 -40.481 1.00 93.56 88 ALA A O 1
ATOM 710 N N . LEU A 1 89 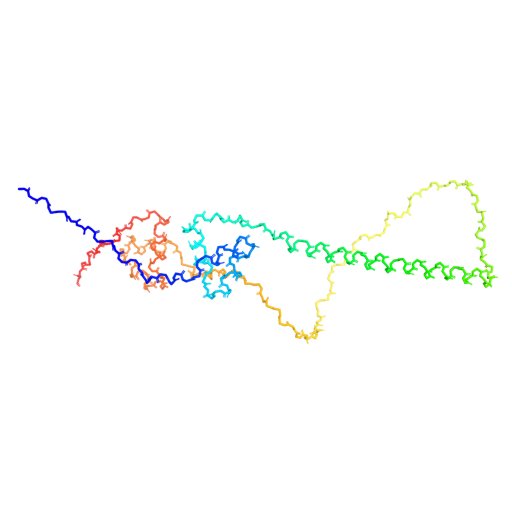? 20.161 5.266 -38.428 1.00 95.19 89 LEU A N 1
ATOM 711 C CA . LEU A 1 89 ? 20.936 6.423 -38.889 1.00 95.19 89 LEU A CA 1
ATOM 712 C C . LEU A 1 89 ? 22.150 6.022 -39.732 1.00 95.19 89 LEU A C 1
ATOM 714 O O . LEU A 1 89 ? 22.421 6.658 -40.751 1.00 95.19 89 LEU A O 1
ATOM 718 N N . VAL A 1 90 ? 22.877 4.977 -39.326 1.00 94.94 90 VAL A N 1
ATOM 719 C CA . VAL A 1 90 ? 24.008 4.438 -40.098 1.00 94.94 90 VAL A CA 1
ATOM 720 C C . VAL A 1 90 ? 23.534 3.907 -41.452 1.00 94.94 90 VAL A C 1
ATOM 722 O O . VAL A 1 90 ? 24.158 4.211 -42.467 1.00 94.94 90 VAL A O 1
ATOM 725 N N . ALA A 1 91 ? 22.405 3.194 -41.489 1.00 93.38 91 ALA A N 1
ATOM 726 C CA . ALA A 1 91 ? 21.817 2.712 -42.736 1.00 93.38 91 ALA A CA 1
ATOM 727 C C . ALA A 1 91 ? 21.435 3.869 -43.674 1.00 93.38 91 ALA A C 1
ATOM 729 O O . ALA A 1 91 ? 21.828 3.865 -44.839 1.00 93.38 91 ALA A O 1
ATOM 730 N N . MET A 1 92 ? 20.758 4.905 -43.160 1.00 93.25 92 MET A N 1
ATOM 731 C CA . MET A 1 92 ? 20.418 6.094 -43.953 1.00 93.25 92 MET A CA 1
ATOM 732 C C . MET A 1 92 ? 21.666 6.794 -44.505 1.00 93.25 92 MET A C 1
ATOM 734 O O . MET A 1 92 ? 21.697 7.144 -45.682 1.00 93.25 92 MET A O 1
ATOM 738 N N . LYS A 1 93 ? 22.719 6.956 -43.692 1.00 93.56 93 LYS A N 1
ATOM 739 C CA . LYS A 1 93 ? 23.996 7.527 -44.151 1.00 93.56 93 LYS A CA 1
ATOM 740 C C . LYS A 1 93 ? 24.635 6.695 -45.267 1.00 93.56 93 LYS A C 1
ATOM 742 O O . LYS A 1 93 ? 25.112 7.273 -46.239 1.00 93.56 93 LYS A O 1
ATOM 747 N N . GLY A 1 94 ? 24.620 5.367 -45.149 1.00 91.12 94 GLY A N 1
ATOM 748 C CA . GLY A 1 94 ? 25.143 4.460 -46.175 1.00 91.12 94 GLY A CA 1
ATOM 749 C C . GLY A 1 94 ? 24.371 4.543 -47.494 1.00 91.12 94 GLY A C 1
ATOM 750 O O . GLY A 1 94 ? 24.982 4.638 -48.556 1.00 91.12 94 GLY A O 1
ATOM 751 N N . CYS A 1 95 ? 23.037 4.592 -47.438 1.00 88.00 95 CYS A N 1
ATOM 752 C CA . CYS A 1 95 ? 22.206 4.779 -48.629 1.00 88.00 95 CYS A CA 1
ATOM 753 C C . CYS A 1 95 ? 22.508 6.110 -49.330 1.00 88.00 95 CYS A C 1
ATOM 755 O O . CYS A 1 95 ? 22.662 6.133 -50.546 1.00 88.00 95 CYS A O 1
ATOM 757 N N . LEU A 1 96 ? 22.648 7.206 -48.576 1.00 89.44 96 LEU A N 1
ATOM 758 C CA . LEU A 1 96 ? 22.990 8.511 -49.148 1.00 89.44 96 LEU A CA 1
ATOM 759 C C . LEU A 1 96 ? 24.382 8.516 -49.794 1.00 89.44 96 LEU A C 1
ATOM 761 O O . LEU A 1 96 ? 24.537 9.072 -50.877 1.00 89.44 96 LEU A O 1
ATOM 765 N N . ALA A 1 97 ? 25.373 7.869 -49.173 1.00 86.81 97 ALA A N 1
ATOM 766 C CA . ALA A 1 97 ? 26.710 7.730 -49.751 1.00 86.81 97 ALA A CA 1
ATOM 767 C C . ALA A 1 97 ? 26.678 6.958 -51.083 1.00 86.81 97 ALA A C 1
ATOM 769 O O . ALA A 1 97 ? 27.232 7.424 -52.074 1.00 86.81 97 ALA A O 1
ATOM 770 N N . SER A 1 98 ? 25.943 5.843 -51.133 1.00 84.88 98 SER A N 1
ATOM 771 C CA . SER A 1 98 ? 25.757 5.066 -52.364 1.00 84.88 98 SER A CA 1
ATOM 772 C C . SER A 1 98 ? 25.033 5.863 -53.456 1.00 84.88 98 SER A C 1
ATOM 774 O O . SER A 1 98 ? 25.414 5.792 -54.623 1.00 84.88 98 SER A O 1
ATOM 776 N N . CYS A 1 99 ? 24.034 6.675 -53.097 1.00 78.12 99 CYS A N 1
ATOM 777 C CA . CYS A 1 99 ? 23.366 7.567 -54.046 1.00 78.12 99 CYS A CA 1
ATOM 778 C C . CYS A 1 99 ? 24.319 8.629 -54.614 1.00 78.12 99 CYS A C 1
ATOM 780 O O . CYS A 1 99 ? 24.262 8.916 -55.807 1.00 78.12 99 CYS A O 1
ATOM 782 N N . LEU A 1 100 ? 25.198 9.204 -53.788 1.00 81.12 100 LEU A N 1
ATOM 783 C CA . LEU A 1 100 ? 26.190 10.184 -54.240 1.00 81.12 100 LEU A CA 1
ATOM 784 C C . LEU A 1 100 ? 27.225 9.557 -55.185 1.00 81.12 100 LEU A C 1
ATOM 786 O O . LEU A 1 100 ? 27.551 10.159 -56.205 1.00 81.12 100 LEU A O 1
ATOM 790 N N . GLU A 1 101 ? 27.688 8.339 -54.899 1.00 77.12 101 GLU A N 1
ATOM 791 C CA . GLU A 1 101 ? 28.583 7.589 -55.792 1.00 77.12 101 GLU A CA 1
ATOM 792 C C . GLU A 1 101 ? 27.906 7.233 -57.125 1.00 77.12 101 GLU A C 1
ATOM 794 O O . GLU A 1 101 ? 28.509 7.386 -58.188 1.00 77.12 101 GLU A O 1
ATOM 799 N N . ALA A 1 102 ? 26.633 6.826 -57.099 1.00 75.25 102 ALA A N 1
ATOM 800 C CA . ALA A 1 102 ? 25.864 6.537 -58.309 1.00 75.25 102 ALA A CA 1
ATOM 801 C C . ALA A 1 102 ? 25.619 7.793 -59.167 1.00 75.25 102 ALA A C 1
ATOM 803 O O . ALA A 1 102 ? 25.700 7.731 -60.394 1.00 75.25 102 ALA A O 1
ATOM 804 N N . LEU A 1 103 ? 25.365 8.944 -58.534 1.00 72.69 103 LEU A N 1
ATOM 805 C CA . LEU A 1 103 ? 25.252 10.233 -59.221 1.00 72.69 103 LEU A CA 1
ATOM 806 C C . LEU A 1 103 ? 26.592 10.675 -59.828 1.00 72.69 103 LEU A C 1
ATOM 808 O O . LEU A 1 103 ? 26.607 11.180 -60.950 1.00 72.69 103 LEU A O 1
ATOM 812 N N . ALA A 1 104 ? 27.712 10.434 -59.138 1.00 71.50 104 ALA A N 1
ATOM 813 C CA . ALA A 1 104 ? 29.051 10.695 -59.667 1.00 71.50 104 ALA A CA 1
ATOM 814 C C . ALA A 1 104 ? 29.378 9.814 -60.890 1.00 71.50 104 ALA A C 1
ATOM 816 O O .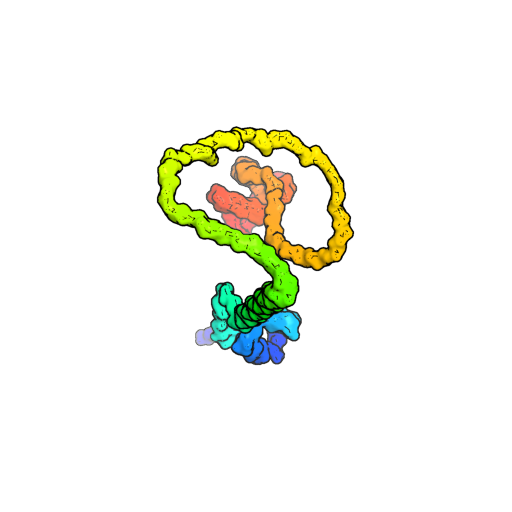 ALA A 1 104 ? 29.990 10.289 -61.845 1.00 71.50 104 ALA A O 1
ATOM 817 N N . ALA A 1 105 ? 28.922 8.556 -60.907 1.00 66.50 105 ALA A N 1
ATOM 818 C CA . ALA A 1 105 ? 29.131 7.629 -62.023 1.00 66.50 105 ALA A CA 1
ATOM 819 C C . ALA A 1 105 ? 28.337 7.987 -63.297 1.00 66.50 105 ALA A C 1
ATOM 821 O O . ALA A 1 105 ? 28.737 7.603 -64.395 1.00 66.50 105 ALA A O 1
ATOM 822 N N . LEU A 1 106 ? 27.235 8.737 -63.175 1.00 70.88 106 LEU A N 1
ATOM 823 C CA . LEU A 1 106 ? 26.415 9.178 -64.312 1.00 70.88 106 LEU A CA 1
ATOM 824 C C . LEU A 1 106 ? 26.963 10.425 -65.027 1.00 70.88 106 LEU A C 1
ATOM 826 O O . LEU A 1 106 ? 26.378 10.839 -66.025 1.00 70.88 106 LEU A O 1
ATOM 830 N N . ASN A 1 107 ? 28.073 11.005 -64.547 1.00 63.03 107 ASN A N 1
ATOM 831 C CA . ASN A 1 107 ? 28.756 12.160 -65.144 1.00 63.03 107 ASN A CA 1
ATOM 832 C C . ASN A 1 107 ? 27.786 13.290 -65.551 1.00 63.03 107 ASN A C 1
ATOM 834 O O . ASN A 1 107 ? 27.931 13.927 -66.596 1.00 63.03 107 ASN A O 1
ATOM 838 N N . ILE A 1 108 ? 26.752 13.508 -64.735 1.00 58.91 108 ILE A N 1
ATOM 839 C CA . ILE A 1 108 ? 25.855 14.648 -64.895 1.00 58.91 108 ILE A CA 1
ATOM 840 C C . ILE A 1 108 ? 26.666 15.865 -64.443 1.00 58.91 108 ILE A C 1
ATOM 842 O O . ILE A 1 108 ? 27.167 15.851 -63.315 1.00 58.91 108 ILE A O 1
ATOM 846 N N . PRO A 1 109 ? 26.837 16.901 -65.284 1.00 49.09 109 PRO A N 1
ATOM 847 C CA . PRO A 1 109 ? 27.554 18.098 -64.888 1.00 49.09 109 PRO A CA 1
ATOM 848 C C . PRO A 1 109 ? 26.810 18.725 -63.712 1.00 49.09 109 PRO A C 1
ATOM 850 O O . PRO A 1 109 ? 25.718 19.274 -63.857 1.00 49.09 109 PRO A O 1
ATOM 853 N N . VAL A 1 110 ? 27.400 18.610 -62.525 1.00 53.44 110 VAL A N 1
ATOM 854 C CA . VAL A 1 110 ? 27.039 19.447 -61.388 1.00 53.44 110 VAL A CA 1
ATOM 855 C C . VAL A 1 110 ? 27.209 20.887 -61.876 1.00 53.44 110 VAL A C 1
ATOM 857 O O . VAL A 1 110 ? 28.287 21.195 -62.394 1.00 53.44 110 VAL A O 1
ATOM 860 N N . PRO A 1 111 ? 26.202 21.774 -61.770 1.00 45.94 111 PRO A N 1
ATOM 861 C CA . PRO A 1 111 ? 26.454 23.189 -61.961 1.00 45.94 111 PRO A CA 1
ATOM 862 C C . PRO A 1 111 ? 27.435 23.594 -60.864 1.00 45.94 111 PRO A C 1
ATOM 864 O O . PRO A 1 111 ? 27.071 23.721 -59.696 1.00 45.94 111 PRO A O 1
ATOM 867 N N . THR A 1 112 ? 28.706 23.700 -61.242 1.00 44.41 112 THR A N 1
ATOM 868 C CA . THR A 1 112 ? 29.759 24.334 -60.465 1.00 44.41 112 THR A CA 1
ATOM 869 C C . THR A 1 112 ? 29.201 25.669 -60.011 1.00 44.41 112 THR A C 1
ATOM 871 O O . THR A 1 112 ? 28.986 26.564 -60.826 1.00 44.41 112 THR A O 1
ATOM 874 N N . THR A 1 113 ? 28.908 25.781 -58.718 1.00 45.91 113 THR A N 1
ATOM 875 C CA . THR A 1 113 ? 28.728 27.069 -58.069 1.00 45.91 113 THR A CA 1
ATOM 876 C C . THR A 1 113 ? 30.027 27.816 -58.284 1.00 45.91 113 THR A C 1
ATOM 878 O O . THR A 1 113 ? 31.046 27.500 -57.664 1.00 45.91 113 THR A O 1
ATOM 881 N N . GLU A 1 114 ? 29.994 28.732 -59.242 1.00 42.22 114 GLU A N 1
ATOM 882 C CA . GLU A 1 114 ? 31.037 29.707 -59.441 1.00 42.22 114 GLU A CA 1
ATOM 883 C C . GLU A 1 114 ? 31.321 30.382 -58.105 1.00 42.22 114 GLU A C 1
ATOM 885 O O . GLU A 1 114 ? 30.439 30.843 -57.378 1.00 42.22 114 GLU A O 1
ATOM 890 N N . THR A 1 115 ? 32.603 30.370 -57.796 1.00 50.88 115 THR A N 1
ATOM 891 C CA . THR A 1 115 ? 33.303 31.226 -56.866 1.00 50.88 115 THR A CA 1
ATOM 892 C C . THR A 1 115 ? 32.780 32.661 -56.982 1.00 50.88 115 THR A C 1
ATOM 894 O O . THR A 1 115 ? 33.187 33.400 -57.874 1.00 50.88 115 THR A O 1
ATOM 897 N N . VAL A 1 116 ? 31.896 33.080 -56.076 1.00 40.50 116 VAL A N 1
ATOM 898 C CA . VAL A 1 116 ? 31.664 34.507 -55.830 1.00 40.50 116 VAL A CA 1
ATOM 899 C C . VAL A 1 116 ? 32.606 34.916 -54.695 1.00 40.50 116 VAL A C 1
ATOM 901 O O . VAL A 1 116 ? 32.525 34.340 -53.606 1.00 40.50 116 VAL A O 1
ATOM 904 N N . PRO A 1 117 ? 33.551 35.839 -54.944 1.00 46.72 117 PRO A N 1
ATOM 905 C CA . PRO A 1 117 ? 34.513 36.278 -53.950 1.00 46.72 117 PRO A CA 1
ATOM 906 C C . PRO A 1 117 ? 33.845 37.136 -52.874 1.00 46.72 117 PRO A C 1
ATOM 908 O O . PRO A 1 117 ? 32.826 37.792 -53.093 1.00 46.72 117 PRO A O 1
ATOM 911 N N . ALA A 1 118 ? 34.476 37.119 -51.705 1.00 50.12 118 ALA A N 1
ATOM 912 C CA . ALA A 1 118 ? 34.243 38.049 -50.618 1.00 50.12 118 ALA A CA 1
ATOM 913 C C . ALA A 1 118 ? 34.396 39.519 -51.061 1.00 50.12 118 ALA A C 1
ATOM 915 O O . ALA A 1 118 ? 35.111 39.817 -52.017 1.00 50.12 118 ALA A O 1
ATOM 916 N N . GLU A 1 119 ? 33.802 40.402 -50.252 1.00 47.66 119 GLU A N 1
ATOM 917 C CA . GLU A 1 119 ? 33.966 41.866 -50.208 1.00 47.66 119 GLU A CA 1
ATOM 918 C C . GLU A 1 119 ? 33.021 42.715 -51.083 1.00 47.66 119 GLU A C 1
ATOM 920 O O . GLU A 1 119 ? 33.395 43.228 -52.132 1.00 47.66 119 GLU A O 1
ATOM 925 N N . ALA A 1 120 ? 31.815 42.977 -50.566 1.00 40.81 120 ALA A N 1
ATOM 926 C CA . ALA A 1 120 ? 31.202 44.313 -50.589 1.00 40.81 120 ALA A CA 1
ATOM 927 C C . ALA A 1 120 ? 30.059 44.365 -49.562 1.00 40.81 120 ALA A C 1
ATOM 929 O O . ALA A 1 120 ? 28.973 43.828 -49.775 1.00 40.81 120 ALA A O 1
ATOM 930 N N . GLY A 1 121 ? 30.319 44.988 -48.412 1.00 43.91 121 GLY A N 1
ATOM 931 C CA . GLY A 1 121 ? 29.303 45.237 -47.399 1.00 43.91 121 GLY A CA 1
ATOM 932 C C . GLY A 1 121 ? 28.312 46.312 -47.835 1.00 43.91 121 GLY A C 1
ATOM 933 O O . GLY A 1 121 ? 28.717 47.340 -48.368 1.00 43.91 121 GLY A O 1
ATOM 934 N N . ILE A 1 122 ? 27.033 46.119 -47.505 1.00 39.59 122 ILE A N 1
ATOM 935 C CA . ILE A 1 122 ? 26.128 47.222 -47.182 1.00 39.59 122 ILE A CA 1
ATOM 936 C C . ILE A 1 122 ? 25.236 46.776 -46.020 1.00 39.59 122 ILE A C 1
ATOM 938 O O . ILE A 1 122 ? 24.408 45.876 -46.115 1.00 39.59 122 ILE A O 1
ATOM 942 N N . SER A 1 123 ? 25.498 47.418 -44.892 1.00 38.19 123 SER A N 1
ATOM 943 C CA . SER A 1 123 ? 24.651 47.546 -43.716 1.00 38.19 123 SER A CA 1
ATOM 944 C C . SER A 1 123 ? 23.213 47.924 -44.090 1.00 38.19 123 SER A C 1
ATOM 946 O O . SER A 1 123 ? 23.048 48.954 -44.733 1.00 38.19 123 SER A O 1
ATOM 948 N N . THR A 1 124 ? 22.200 47.146 -43.688 1.00 40.72 124 THR A N 1
ATOM 949 C CA . THR A 1 124 ? 21.265 47.480 -42.584 1.00 40.72 124 THR A CA 1
ATOM 950 C C . THR A 1 124 ? 20.125 46.452 -42.434 1.00 40.72 124 THR A C 1
ATOM 952 O O . THR A 1 124 ? 19.826 45.709 -43.366 1.00 40.72 124 THR A O 1
ATOM 955 N N . PRO A 1 125 ? 19.495 46.380 -41.239 1.00 48.09 125 PRO A N 1
ATOM 956 C CA . PRO A 1 125 ? 18.529 45.358 -40.856 1.00 48.09 125 PRO A CA 1
ATOM 957 C C . PRO A 1 125 ? 17.091 45.826 -41.113 1.00 48.09 125 PRO A C 1
ATOM 959 O O . PRO A 1 125 ? 16.654 46.827 -40.549 1.00 48.09 125 PRO A O 1
ATOM 962 N N . ALA A 1 126 ? 16.322 45.092 -41.911 1.00 41.62 126 ALA A N 1
ATOM 963 C CA . ALA A 1 126 ? 14.908 45.392 -42.114 1.00 41.62 126 ALA A CA 1
ATOM 964 C C . ALA A 1 126 ? 14.117 44.119 -42.415 1.00 41.62 126 ALA A C 1
ATOM 966 O O . ALA A 1 126 ? 13.786 43.851 -43.558 1.00 41.62 126 ALA A O 1
ATOM 967 N N . GLU A 1 127 ? 13.811 43.337 -41.377 1.00 39.09 127 GLU A N 1
ATOM 968 C CA . GLU A 1 127 ? 12.681 42.393 -41.426 1.00 39.09 127 GLU A CA 1
ATOM 969 C C . GLU A 1 127 ? 12.156 42.039 -40.022 1.00 39.09 127 GLU A C 1
ATOM 971 O O . GLU A 1 127 ? 11.748 40.924 -39.713 1.00 39.09 127 GLU A O 1
ATOM 976 N N . LYS A 1 128 ? 12.158 43.036 -39.127 1.00 48.47 128 LYS A N 1
ATOM 977 C CA . LYS A 1 128 ? 11.357 43.028 -37.898 1.00 48.47 128 LYS A CA 1
ATOM 978 C C . LYS A 1 128 ? 10.275 44.093 -38.016 1.00 48.47 128 LYS A C 1
ATOM 980 O O . LYS A 1 128 ? 10.491 45.198 -37.538 1.00 48.47 128 LYS A O 1
ATOM 985 N N . GLN A 1 129 ? 9.163 43.760 -38.669 1.00 46.19 129 GLN A N 1
ATOM 986 C CA . GLN A 1 129 ? 7.807 44.284 -38.426 1.00 46.19 129 GLN A CA 1
ATOM 987 C C . GLN A 1 129 ? 6.918 43.963 -39.626 1.00 46.19 129 GLN A C 1
ATOM 989 O O . GLN A 1 129 ? 6.932 44.695 -40.604 1.00 46.19 129 GLN A O 1
ATOM 994 N N . LEU A 1 130 ? 6.110 42.909 -39.524 1.00 44.06 130 LEU A N 1
ATOM 995 C CA . LEU A 1 130 ? 4.737 42.914 -40.030 1.00 44.06 130 LEU A CA 1
ATOM 996 C C . LEU A 1 130 ? 3.932 41.880 -39.229 1.00 44.06 130 LEU A C 1
ATOM 998 O O . LEU A 1 130 ? 4.124 40.677 -39.361 1.00 44.06 130 LEU A O 1
ATOM 1002 N N . LEU A 1 131 ? 3.043 42.442 -38.412 1.00 39.47 131 LEU A N 1
ATOM 1003 C CA . LEU A 1 131 ? 1.819 41.883 -37.844 1.00 39.47 131 LEU A CA 1
ATOM 1004 C C . LEU A 1 131 ? 1.921 40.765 -36.801 1.00 39.47 131 LEU A C 1
ATOM 1006 O O . LEU A 1 131 ? 1.802 39.575 -37.076 1.00 39.47 131 LEU A O 1
ATOM 1010 N N . GLU A 1 132 ? 1.967 41.224 -35.554 1.00 48.94 132 GLU A N 1
ATOM 1011 C CA . GLU A 1 132 ? 1.072 40.714 -34.518 1.00 48.94 132 GLU A CA 1
ATOM 1012 C C . GLU A 1 132 ? -0.401 41.084 -34.798 1.00 48.94 132 GLU A C 1
ATOM 1014 O O . GLU A 1 132 ? -0.692 42.084 -35.461 1.00 48.94 132 GLU A O 1
ATOM 1019 N N . GLU A 1 133 ? -1.273 40.283 -34.171 1.00 46.88 133 GLU A N 1
ATOM 1020 C CA . GLU A 1 133 ? -2.727 40.407 -33.952 1.00 46.88 133 GLU A CA 1
ATOM 1021 C C . GLU A 1 133 ? -3.672 39.804 -35.018 1.00 46.88 133 GLU A C 1
ATOM 1023 O O . GLU A 1 133 ? -3.448 39.939 -36.218 1.00 46.88 133 GLU A O 1
ATOM 1028 N N . PRO A 1 134 ? -4.862 39.292 -34.634 1.00 47.41 134 PRO A N 1
ATOM 1029 C CA . PRO A 1 134 ? -5.196 38.408 -33.508 1.00 47.41 134 PRO A CA 1
ATOM 1030 C C . PRO A 1 134 ? -6.176 37.295 -33.965 1.00 47.41 134 PRO A C 1
ATOM 1032 O O . PRO A 1 134 ? -7.307 37.583 -34.348 1.00 47.41 134 PRO A O 1
ATOM 1035 N N . PHE A 1 135 ? -5.817 36.008 -33.899 1.00 36.47 135 PHE A N 1
ATOM 1036 C CA . PHE A 1 135 ? -6.753 34.929 -34.271 1.00 36.47 135 PHE A CA 1
ATOM 1037 C C . PHE A 1 135 ? -7.386 34.292 -33.030 1.00 36.47 135 PHE A C 1
ATOM 1039 O O . PHE A 1 135 ? -7.013 33.204 -32.589 1.00 36.47 135 PHE A O 1
ATOM 1046 N N . GLN A 1 136 ? -8.331 35.018 -32.431 1.00 41.84 136 GLN A N 1
ATOM 1047 C CA . GLN A 1 136 ? -9.333 34.440 -31.542 1.00 41.84 136 GLN A CA 1
ATOM 1048 C C . GLN A 1 136 ? -10.620 34.212 -32.336 1.00 41.84 136 GLN A C 1
ATOM 1050 O O . GLN A 1 136 ? -11.072 35.105 -33.041 1.00 41.84 136 GLN A O 1
ATOM 1055 N N . GLN A 1 137 ? -11.210 33.038 -32.103 1.00 41.62 137 GLN A N 1
ATOM 1056 C CA . GLN A 1 137 ? -12.597 32.664 -32.395 1.00 41.62 137 GLN A CA 1
ATOM 1057 C C . GLN A 1 137 ? -12.938 32.390 -33.866 1.00 41.62 137 GLN A C 1
ATOM 1059 O O . GLN A 1 137 ? -13.211 33.289 -34.643 1.00 41.62 137 GLN A O 1
ATOM 1064 N N . GLU A 1 138 ? -13.021 31.104 -34.212 1.00 40.94 138 GLU A N 1
ATOM 1065 C CA . GLU A 1 138 ? -14.293 30.411 -34.476 1.00 40.94 138 GLU A CA 1
ATOM 1066 C C . GLU A 1 138 ? -14.000 29.005 -35.016 1.00 40.94 138 GLU A C 1
ATOM 1068 O O . GLU A 1 138 ? -13.320 28.843 -36.022 1.00 40.94 138 GLU A O 1
ATOM 1073 N N . THR A 1 139 ? -14.466 27.974 -34.306 1.00 36.09 139 THR A N 1
ATOM 1074 C CA . THR A 1 139 ? -15.100 26.750 -34.846 1.00 36.09 139 THR A CA 1
ATOM 1075 C C . THR A 1 139 ? -15.285 25.757 -33.702 1.00 36.09 139 THR A C 1
ATOM 1077 O O . THR A 1 139 ? -14.591 24.758 -33.534 1.00 36.09 139 THR A O 1
ATOM 1080 N N . SER A 1 140 ? -16.283 26.063 -32.879 1.00 44.06 140 SER A N 1
ATOM 1081 C CA . SER A 1 140 ? -17.029 25.039 -32.163 1.00 44.06 140 SER A CA 1
ATOM 1082 C C . SER A 1 140 ? -18.047 24.455 -33.143 1.00 44.06 140 SER A C 1
ATOM 1084 O O . SER A 1 140 ? -19.009 25.148 -33.450 1.00 44.06 140 SER A O 1
ATOM 1086 N N . GLN A 1 141 ? -17.823 23.232 -33.633 1.00 40.50 141 GLN A N 1
ATOM 1087 C CA . GLN A 1 141 ? -18.779 22.258 -34.215 1.00 40.50 141 GLN A CA 1
ATOM 1088 C C . GLN A 1 141 ? -17.988 21.371 -35.188 1.00 40.50 141 GLN A C 1
ATOM 1090 O O . GLN A 1 141 ? -17.274 21.895 -36.026 1.00 40.50 141 GLN A O 1
ATOM 1095 N N . ALA A 1 142 ? -18.056 20.048 -35.218 1.00 36.12 142 ALA A N 1
ATOM 1096 C CA . ALA A 1 142 ? -18.748 19.013 -34.463 1.00 36.12 142 ALA A CA 1
ATOM 1097 C C . ALA A 1 142 ? -18.187 17.663 -34.992 1.00 36.12 142 ALA A C 1
ATOM 1099 O O . ALA A 1 142 ? -17.728 17.657 -36.127 1.00 36.12 142 ALA A O 1
ATOM 1100 N N . LEU A 1 143 ? -18.297 16.563 -34.217 1.00 43.06 143 LEU A N 1
ATOM 1101 C CA . LEU A 1 143 ? -18.490 15.162 -34.691 1.00 43.06 143 LEU A CA 1
ATOM 1102 C C . LEU A 1 143 ? -17.392 14.583 -35.633 1.00 43.06 143 LEU A C 1
ATOM 1104 O O . LEU A 1 143 ? -17.141 15.104 -36.701 1.00 43.06 143 LEU A O 1
ATOM 1108 N N . GLU A 1 144 ? -16.661 13.496 -35.393 1.00 39.50 144 GLU A N 1
ATOM 1109 C CA . GLU A 1 144 ? -16.884 12.221 -34.711 1.00 39.50 144 GLU A CA 1
ATOM 1110 C C . GLU A 1 144 ? -15.500 11.556 -34.547 1.00 39.50 144 GLU A C 1
ATOM 1112 O O . GLU A 1 144 ? -14.699 11.546 -35.482 1.00 39.50 144 GLU A O 1
ATOM 1117 N N . LEU A 1 145 ? -15.216 10.962 -33.385 1.00 37.66 145 LEU A N 1
ATOM 1118 C CA . LEU A 1 145 ? -14.110 10.009 -33.236 1.00 37.66 145 LEU A CA 1
ATOM 1119 C C . LEU A 1 145 ? -14.687 8.585 -33.283 1.00 37.66 145 LEU A C 1
ATOM 1121 O O . LEU A 1 145 ? -15.601 8.297 -32.504 1.00 37.66 145 LEU A O 1
ATOM 1125 N N . PRO A 1 146 ? -14.163 7.683 -34.133 1.00 42.19 146 PRO A N 1
ATOM 1126 C CA . PRO A 1 146 ? -14.552 6.281 -34.122 1.00 42.19 146 PRO A CA 1
ATOM 1127 C C . PRO A 1 146 ? -14.019 5.606 -32.854 1.00 42.19 146 PRO A C 1
ATOM 1129 O O . PRO A 1 146 ? -12.845 5.729 -32.500 1.00 42.19 146 PRO A O 1
ATOM 1132 N N . GLN A 1 147 ? -14.907 4.895 -32.159 1.00 47.28 147 GLN A N 1
ATOM 1133 C CA . GLN A 1 147 ? -14.568 4.102 -30.984 1.00 47.28 147 GLN A CA 1
ATOM 1134 C C . GLN A 1 147 ? -13.752 2.876 -31.402 1.00 47.28 147 GLN A C 1
ATOM 1136 O O . GLN A 1 147 ? -14.202 2.082 -32.224 1.00 47.28 147 GLN A O 1
ATOM 1141 N N . ALA A 1 148 ? -12.567 2.717 -30.814 1.00 39.22 148 ALA A N 1
ATOM 1142 C CA . ALA A 1 148 ? -11.815 1.473 -30.849 1.00 39.22 148 ALA A CA 1
ATOM 1143 C C . ALA A 1 148 ? -11.554 1.020 -29.412 1.00 39.22 148 ALA A C 1
ATOM 1145 O O . ALA A 1 148 ? -10.927 1.713 -28.608 1.00 39.22 148 ALA A O 1
ATOM 1146 N N . ASP A 1 149 ? -12.102 -0.149 -29.113 1.00 51.09 149 ASP A N 1
ATOM 1147 C CA . ASP A 1 149 ? -12.032 -0.866 -27.857 1.00 51.09 149 ASP A CA 1
ATOM 1148 C C . ASP A 1 149 ? -10.591 -1.109 -27.393 1.00 51.09 149 ASP A C 1
ATOM 1150 O O . ASP A 1 149 ? -9.778 -1.736 -28.072 1.00 51.09 149 ASP A O 1
ATOM 1154 N N . THR A 1 150 ? -10.266 -0.677 -26.176 1.00 42.62 150 THR A N 1
ATOM 1155 C CA . THR A 1 150 ? -9.197 -1.304 -25.386 1.00 42.62 150 THR A CA 1
ATOM 1156 C C . THR A 1 150 ? -9.457 -1.080 -23.892 1.00 42.62 150 THR A C 1
ATOM 1158 O O . THR A 1 150 ? -9.632 0.064 -23.459 1.00 42.62 150 THR A O 1
ATOM 1161 N N . PRO A 1 151 ? -9.501 -2.140 -23.061 1.00 43.88 151 PRO A N 1
ATOM 1162 C CA . PRO A 1 151 ? -9.892 -2.040 -21.661 1.00 43.88 151 PRO A CA 1
ATOM 1163 C C . PRO A 1 151 ? -8.728 -1.487 -20.834 1.00 43.88 151 PRO A C 1
ATOM 1165 O O . PRO A 1 151 ? -7.927 -2.222 -20.256 1.00 43.88 151 PRO A O 1
ATOM 1168 N N . THR A 1 152 ? -8.631 -0.162 -20.760 1.00 40.53 152 THR A N 1
ATOM 1169 C CA . THR A 1 152 ? -7.686 0.506 -19.866 1.00 40.53 152 THR A CA 1
ATOM 1170 C C . THR A 1 152 ? -8.249 0.493 -18.446 1.00 40.53 152 THR A C 1
ATOM 1172 O O . THR A 1 152 ? -9.152 1.252 -18.095 1.00 40.53 152 THR A O 1
ATOM 1175 N N . SER A 1 153 ? -7.707 -0.401 -17.618 1.00 49.50 153 SER A N 1
ATOM 1176 C CA . SER A 1 153 ? -7.926 -0.448 -16.170 1.00 49.50 153 SER A CA 1
ATOM 1177 C C . SER A 1 153 ? -7.641 0.918 -15.536 1.00 49.50 153 SER A C 1
ATOM 1179 O O . SER A 1 153 ? -6.493 1.353 -15.446 1.00 49.50 153 SER A O 1
ATOM 1181 N N . LEU A 1 154 ? -8.697 1.568 -15.050 1.00 42.78 154 LEU A N 1
ATOM 1182 C CA . LEU A 1 154 ? -8.658 2.878 -14.403 1.00 42.78 154 LEU A CA 1
ATOM 1183 C C . LEU A 1 154 ? -7.704 2.905 -13.188 1.00 42.78 154 LEU A C 1
ATOM 1185 O O . LEU A 1 154 ? -7.752 2.001 -12.342 1.00 42.78 154 LEU A O 1
ATOM 1189 N N . PRO A 1 155 ? -6.899 3.969 -13.006 1.00 49.12 155 PRO A N 1
ATOM 1190 C CA . PRO A 1 155 ? -6.229 4.216 -11.738 1.00 49.12 155 PRO A CA 1
ATOM 1191 C C . PRO A 1 155 ? -7.286 4.496 -10.661 1.00 49.12 155 PRO A C 1
ATOM 1193 O O . PRO A 1 155 ? -8.190 5.312 -10.845 1.00 49.12 155 PRO A O 1
ATOM 1196 N N . LYS A 1 156 ? -7.186 3.811 -9.514 1.00 44.69 156 LYS A N 1
ATOM 1197 C CA . LYS A 1 156 ? -8.085 3.992 -8.362 1.00 44.69 156 LYS A CA 1
ATOM 1198 C C . LYS A 1 156 ? -7.998 5.431 -7.842 1.00 44.69 156 LYS A C 1
ATOM 1200 O O . LYS A 1 156 ? -7.174 5.741 -6.981 1.00 44.69 156 LYS A O 1
ATOM 1205 N N . VAL A 1 157 ? -8.890 6.291 -8.329 1.00 43.88 157 VAL A N 1
ATOM 1206 C CA . VAL A 1 157 ? -9.193 7.596 -7.743 1.00 43.88 157 VAL A CA 1
ATOM 1207 C C . VAL A 1 157 ? -9.558 7.356 -6.280 1.00 43.88 157 VAL A C 1
ATOM 1209 O O . VAL A 1 157 ? -10.475 6.592 -5.962 1.00 43.88 157 VAL A O 1
ATOM 1212 N N . LYS A 1 158 ? -8.801 7.966 -5.361 1.00 45.72 158 LYS A N 1
ATOM 1213 C CA . LYS A 1 158 ? -9.167 8.000 -3.944 1.00 45.72 158 LYS A CA 1
ATOM 1214 C C . LYS A 1 158 ? -10.562 8.609 -3.883 1.00 45.72 158 LYS A C 1
ATOM 1216 O O . LYS A 1 158 ? -10.702 9.783 -4.201 1.00 45.72 158 LYS A O 1
ATOM 1221 N N . LYS A 1 159 ? -11.575 7.817 -3.513 1.00 42.88 159 LYS A N 1
ATOM 1222 C CA . LYS A 1 159 ? -12.943 8.298 -3.286 1.00 42.88 159 LYS A CA 1
ATOM 1223 C C . LYS A 1 159 ? -12.858 9.493 -2.335 1.00 42.88 159 LYS A C 1
ATOM 1225 O O . LYS A 1 159 ? -12.654 9.305 -1.133 1.00 42.88 159 LYS A O 1
ATOM 1230 N N . SER A 1 160 ? -12.952 10.710 -2.867 1.00 46.78 160 SER A N 1
ATOM 1231 C CA . SER A 1 160 ? -13.234 11.883 -2.058 1.00 46.78 160 SER A CA 1
ATOM 1232 C C . SER A 1 160 ? -14.556 11.566 -1.373 1.00 46.78 160 SER A C 1
ATOM 1234 O O . SER A 1 160 ? -15.522 11.149 -2.012 1.00 46.78 160 SER A O 1
ATOM 1236 N N . ARG A 1 161 ? -14.571 11.606 -0.037 1.00 59.53 161 ARG A N 1
ATOM 1237 C CA . ARG A 1 161 ? -15.818 11.416 0.706 1.00 59.53 161 ARG A CA 1
ATOM 1238 C C . ARG A 1 161 ? -16.771 12.476 0.170 1.00 59.53 161 ARG A C 1
ATOM 1240 O O . ARG A 1 161 ? -16.470 13.660 0.294 1.00 59.53 161 ARG A O 1
ATOM 1247 N N . THR A 1 162 ? -17.862 12.042 -0.454 1.00 45.53 162 THR A N 1
ATOM 1248 C CA . THR A 1 162 ? -18.979 12.908 -0.843 1.00 45.53 162 THR A CA 1
ATOM 1249 C C . THR A 1 162 ? -19.260 13.879 0.302 1.00 45.53 162 THR A C 1
ATOM 1251 O O . THR A 1 162 ? -19.260 13.421 1.455 1.00 45.53 162 THR A O 1
ATOM 1254 N N . PRO A 1 163 ? -19.471 15.182 0.042 1.00 46.38 163 PRO A N 1
ATOM 1255 C CA . PRO A 1 163 ? -19.774 16.129 1.101 1.00 46.38 163 PRO A CA 1
ATOM 1256 C C . PRO A 1 163 ? -21.093 15.680 1.728 1.00 46.38 163 PRO A C 1
ATOM 1258 O O . PRO A 1 163 ? -22.163 15.835 1.145 1.00 46.38 163 PRO A O 1
ATOM 1261 N N . SER A 1 164 ? -21.016 15.023 2.888 1.00 53.06 164 SER A N 1
ATOM 1262 C CA . SER A 1 164 ? -22.204 14.683 3.660 1.00 53.06 164 SER A CA 1
ATOM 1263 C C . SER A 1 164 ? -22.940 15.992 3.883 1.00 53.06 164 SER A C 1
ATOM 1265 O O . SER A 1 164 ? -22.306 16.903 4.416 1.00 53.06 164 SER A O 1
ATOM 1267 N N . LYS A 1 165 ? -24.194 16.058 3.412 1.00 58.97 165 LYS A N 1
ATOM 1268 C CA . LYS A 1 165 ? -25.218 17.089 3.643 1.00 58.97 165 LYS A CA 1
ATOM 1269 C C . LYS A 1 165 ? -24.664 18.293 4.418 1.00 58.97 165 LYS A C 1
ATOM 1271 O O . LYS A 1 165 ? -24.327 18.140 5.592 1.00 58.97 165 LYS A O 1
ATOM 1276 N N . ALA A 1 166 ? -24.534 19.445 3.751 1.00 62.94 166 ALA A N 1
ATOM 1277 C CA . ALA A 1 166 ? -24.019 20.697 4.311 1.00 62.94 166 ALA A CA 1
ATOM 1278 C C . ALA A 1 166 ? -24.891 21.175 5.482 1.00 62.94 166 ALA A C 1
ATOM 1280 O O . ALA A 1 166 ? -25.759 22.023 5.342 1.00 62.94 166 ALA A O 1
ATOM 1281 N N . ILE A 1 167 ? -24.710 20.538 6.628 1.00 69.38 167 ILE A N 1
ATOM 1282 C CA . ILE A 1 167 ? -25.407 20.840 7.864 1.00 69.38 167 ILE A CA 1
ATOM 1283 C C . ILE A 1 167 ? -24.444 21.706 8.652 1.00 69.38 167 ILE A C 1
ATOM 1285 O O . ILE A 1 167 ? -23.323 21.259 8.933 1.00 69.38 167 ILE A O 1
ATOM 1289 N N . SER A 1 168 ? -24.877 22.928 8.943 1.00 78.19 168 SER A N 1
ATOM 1290 C CA . SER A 1 168 ? -24.167 23.926 9.737 1.00 78.19 168 SER A CA 1
ATOM 1291 C C . SER A 1 168 ? -23.797 23.352 11.104 1.00 78.19 168 SER A C 1
ATOM 1293 O O . SER A 1 168 ? -24.524 22.546 11.692 1.00 78.19 168 SER A O 1
ATOM 1295 N N . ASN A 1 169 ? -22.611 23.705 11.595 1.00 82.44 169 ASN A N 1
ATOM 1296 C CA . ASN A 1 169 ? -22.196 23.286 12.933 1.00 82.44 169 ASN A CA 1
ATOM 1297 C C . ASN A 1 169 ? -23.017 24.029 13.991 1.00 82.44 169 ASN A C 1
ATOM 1299 O O . ASN A 1 169 ? -23.320 23.461 15.032 1.00 82.44 169 ASN A O 1
ATOM 1303 N N . GLU A 1 170 ? -23.421 25.252 13.664 1.00 84.25 170 GLU A N 1
ATOM 1304 C CA . GLU A 1 170 ? -24.219 26.169 14.465 1.00 84.25 170 GLU A CA 1
ATOM 1305 C C . GLU A 1 170 ? -25.562 25.539 14.850 1.00 84.25 170 GLU A C 1
ATOM 1307 O O . GLU A 1 170 ? -25.948 25.577 16.013 1.00 84.25 170 GLU A O 1
ATOM 1312 N N . GLU A 1 171 ? -26.225 24.860 13.911 1.00 85.44 171 GLU A N 1
ATOM 1313 C CA . GLU A 1 171 ? -27.505 24.193 14.170 1.00 85.44 171 GLU A CA 1
ATOM 1314 C C . GLU A 1 171 ? -27.361 23.071 15.206 1.00 85.44 171 GLU A C 1
ATOM 1316 O O . GLU A 1 171 ? -28.160 22.939 16.125 1.00 85.44 171 GLU A O 1
ATOM 1321 N N . ILE A 1 172 ? -26.283 22.287 15.120 1.00 87.06 172 ILE A N 1
ATOM 1322 C CA . ILE A 1 172 ? -26.017 21.201 16.073 1.00 87.06 172 ILE A CA 1
ATOM 1323 C C . ILE A 1 172 ? -25.744 21.750 17.479 1.00 87.06 172 ILE A C 1
ATOM 1325 O O . ILE A 1 172 ? -26.087 21.093 18.461 1.00 87.06 172 ILE A O 1
ATOM 1329 N N . ILE A 1 173 ? -25.121 22.928 17.573 1.00 85.56 173 ILE A N 1
ATOM 1330 C CA . ILE A 1 173 ? -24.836 23.598 18.845 1.00 85.56 173 ILE A CA 1
ATOM 1331 C C . ILE A 1 173 ? -26.140 24.089 19.473 1.00 85.56 173 ILE A C 1
ATOM 1333 O O . ILE A 1 173 ? -26.413 23.736 20.617 1.00 85.56 173 ILE A O 1
ATOM 1337 N N . ARG A 1 174 ? -26.980 24.799 18.709 1.00 88.12 174 ARG A N 1
ATOM 1338 C CA . ARG A 1 174 ? -28.280 25.304 19.181 1.00 88.12 174 ARG A CA 1
ATOM 1339 C C . ARG A 1 174 ? -29.179 24.191 19.707 1.00 88.12 174 ARG A C 1
ATOM 1341 O O . ARG A 1 174 ? -29.649 24.255 20.837 1.00 88.12 174 ARG A O 1
ATOM 1348 N N . LEU A 1 175 ? -29.336 23.109 18.943 1.00 86.62 175 LEU A N 1
ATOM 1349 C CA . LEU A 1 175 ? -30.159 21.971 19.366 1.00 86.62 175 LEU A CA 1
ATOM 1350 C C . LEU A 1 175 ? -29.636 21.308 20.658 1.00 86.62 175 LEU A C 1
ATOM 1352 O O . LEU A 1 175 ? -30.409 20.741 21.431 1.00 86.62 175 LEU A O 1
ATOM 1356 N N . TYR A 1 176 ? -28.325 21.355 20.910 1.00 87.00 176 TYR A N 1
ATOM 1357 C CA . TYR A 1 176 ? -27.718 20.760 22.101 1.00 87.00 176 TYR A CA 1
ATOM 1358 C C . TYR A 1 176 ? -27.751 21.691 23.324 1.00 87.00 176 TYR A C 1
ATOM 1360 O O . TYR A 1 176 ? -28.012 21.232 24.438 1.00 87.00 176 TYR A O 1
ATOM 1368 N N . GLU A 1 177 ? -27.481 22.984 23.147 1.00 85.44 177 GLU A N 1
ATOM 1369 C CA . GLU A 1 177 ? -27.369 23.948 24.246 1.00 85.44 177 GLU A CA 1
ATOM 1370 C C . GLU A 1 177 ? -28.691 24.645 24.575 1.00 85.44 177 GLU A C 1
ATOM 1372 O O . GLU A 1 177 ? -29.027 24.707 25.764 1.00 85.44 177 GLU A O 1
ATOM 1377 N N . ASP A 1 178 ? -29.438 25.088 23.557 1.00 83.56 178 ASP A N 1
ATOM 1378 C CA . ASP A 1 178 ? -30.695 25.836 23.697 1.00 83.56 178 ASP A CA 1
ATOM 1379 C C . ASP A 1 178 ? -31.864 24.880 23.959 1.00 83.56 178 ASP A C 1
ATOM 1381 O O . ASP A 1 178 ? -32.608 25.036 24.924 1.00 83.56 178 ASP A O 1
ATOM 1385 N N . GLU A 1 179 ? -31.993 23.838 23.133 1.00 82.62 179 GLU A N 1
ATOM 1386 C CA . GLU A 1 179 ? -33.109 22.881 23.205 1.00 82.62 179 GLU A CA 1
ATOM 1387 C C . GLU A 1 179 ? -32.819 21.671 24.112 1.00 82.62 179 GLU A C 1
ATOM 1389 O O . GLU A 1 179 ? -33.676 20.806 24.297 1.00 82.62 179 GLU A O 1
ATOM 1394 N N . LYS A 1 180 ? -31.603 21.583 24.679 1.00 82.81 180 LYS A N 1
ATOM 1395 C CA . LYS A 1 180 ? -31.126 20.475 25.539 1.00 82.81 180 LYS A CA 1
ATOM 1396 C C . LYS A 1 180 ? -31.367 19.080 24.954 1.00 82.81 180 LYS A C 1
ATOM 1398 O O . LYS A 1 180 ? -31.471 18.091 25.689 1.00 82.81 180 LYS A O 1
ATOM 1403 N N . MET A 1 181 ? -31.422 18.961 23.629 1.00 82.62 181 MET A N 1
ATOM 1404 C CA . MET A 1 181 ? -31.671 17.679 22.998 1.00 82.62 181 MET A CA 1
ATOM 1405 C C . MET A 1 181 ? -30.484 16.732 23.162 1.00 82.62 181 MET A C 1
ATOM 1407 O O . MET A 1 181 ? -29.311 17.091 23.049 1.00 82.62 181 MET A O 1
ATOM 1411 N N . SER A 1 182 ? -30.800 15.454 23.368 1.00 87.19 182 SER A N 1
ATOM 1412 C CA . SER A 1 182 ? -29.795 14.395 23.351 1.00 87.19 182 SER A CA 1
ATOM 1413 C C . SER A 1 182 ? -29.143 14.298 21.972 1.00 87.19 182 SER A C 1
ATOM 1415 O O . SER A 1 182 ? -29.823 14.374 20.947 1.00 87.19 182 SER A O 1
ATOM 1417 N N . CYS A 1 183 ? -27.841 13.998 21.926 1.00 84.38 183 CYS A N 1
ATOM 1418 C CA . CYS A 1 183 ? -27.118 13.771 20.670 1.00 84.38 183 CYS A CA 1
ATOM 1419 C C . CYS A 1 183 ? -27.796 12.721 19.767 1.00 84.38 183 CYS A C 1
ATOM 1421 O O . CYS A 1 183 ? -27.631 12.761 18.550 1.00 84.38 183 CYS A O 1
ATOM 1423 N N . TYR A 1 184 ? -28.556 11.782 20.346 1.00 88.62 184 TYR A N 1
ATOM 1424 C CA . TYR A 1 184 ? -29.328 10.794 19.590 1.00 88.62 184 TYR A CA 1
ATOM 1425 C C . TYR A 1 184 ? -30.587 11.387 18.935 1.00 88.62 184 TYR A C 1
ATOM 1427 O O . TYR A 1 184 ? -30.900 11.049 17.795 1.00 88.62 184 TYR A O 1
ATOM 1435 N N . ALA A 1 185 ? -31.285 12.294 19.621 1.00 85.88 185 ALA A N 1
ATOM 1436 C CA . ALA A 1 185 ? -32.436 13.002 19.063 1.00 85.88 185 ALA A CA 1
ATOM 1437 C C . ALA A 1 185 ? -31.997 13.911 17.903 1.00 85.88 185 ALA A C 1
ATOM 1439 O O . ALA A 1 185 ? -32.557 13.830 16.812 1.00 85.88 185 ALA A O 1
ATOM 1440 N N . ILE A 1 186 ? -30.893 14.642 18.095 1.00 87.12 186 ILE A N 1
ATOM 1441 C CA . ILE A 1 186 ? -30.268 15.482 17.063 1.00 87.12 186 ILE A CA 1
ATOM 1442 C C . ILE A 1 186 ? -29.851 14.637 15.845 1.00 87.12 186 ILE A C 1
ATOM 1444 O O . ILE A 1 186 ? -30.088 15.018 14.700 1.00 87.12 186 ILE A O 1
ATOM 1448 N N . ALA A 1 187 ? -29.272 13.452 16.073 1.00 89.06 187 ALA A N 1
ATOM 1449 C CA . ALA A 1 187 ? -28.900 12.516 15.009 1.00 89.06 187 ALA A CA 1
ATOM 1450 C C . ALA A 1 187 ? -30.101 12.073 14.169 1.00 89.06 187 ALA A C 1
ATOM 1452 O O . ALA A 1 187 ? -30.014 12.032 12.941 1.00 89.06 187 ALA A O 1
ATOM 1453 N N . LYS A 1 188 ? -31.218 11.758 14.834 1.00 88.00 188 LYS A N 1
ATOM 1454 C CA . LYS A 1 188 ? -32.456 11.334 14.180 1.00 88.00 188 LYS A CA 1
ATOM 1455 C C . LYS A 1 188 ? -33.084 12.472 13.371 1.00 88.00 188 LYS A C 1
ATOM 1457 O O . LYS A 1 188 ? -33.496 12.231 12.243 1.00 88.00 188 LYS A O 1
ATOM 1462 N N . GLN A 1 189 ? -33.111 13.687 13.916 1.00 85.25 189 GLN A N 1
ATOM 1463 C CA . GLN A 1 189 ? -33.698 14.860 13.262 1.00 85.25 189 GLN A CA 1
ATOM 1464 C C . GLN A 1 189 ? -32.899 15.313 12.038 1.00 85.25 189 GLN A C 1
ATOM 1466 O O . GLN A 1 189 ? -33.474 15.601 10.994 1.00 85.25 189 GLN A O 1
ATOM 1471 N N . LEU A 1 190 ? -31.569 15.336 12.143 1.00 85.38 190 LEU A N 1
ATOM 1472 C CA . LEU A 1 190 ? -30.697 15.818 11.069 1.00 85.38 190 LEU A CA 1
ATOM 1473 C C . LEU A 1 190 ? -30.249 14.708 10.101 1.00 85.38 190 LEU A C 1
ATOM 1475 O O . LEU A 1 190 ? -29.565 14.986 9.115 1.00 85.38 190 LEU A O 1
ATOM 1479 N N . GLY A 1 191 ? -30.585 13.444 10.382 1.00 86.75 191 GLY A N 1
ATOM 1480 C CA . GLY A 1 191 ? -30.164 12.290 9.580 1.00 86.75 191 GLY A CA 1
ATOM 1481 C C . GLY A 1 191 ? -28.646 12.065 9.579 1.00 86.75 191 GLY A C 1
ATOM 1482 O O . GLY A 1 191 ? -28.090 11.541 8.613 1.00 86.75 191 GLY A O 1
ATOM 1483 N N . ILE A 1 192 ? -27.950 12.483 10.641 1.00 86.56 192 ILE A N 1
ATOM 1484 C CA . ILE A 1 192 ? -26.490 12.380 10.762 1.00 86.56 192 ILE A CA 1
ATOM 1485 C C . ILE A 1 192 ? -26.133 11.297 11.775 1.00 86.56 192 ILE A C 1
ATOM 1487 O O . ILE A 1 192 ? -26.789 11.138 12.798 1.00 86.56 192 ILE A O 1
ATOM 1491 N N . SER A 1 193 ? -25.023 10.589 11.553 1.00 88.06 193 SER A N 1
ATOM 1492 C CA . SER A 1 193 ? -24.466 9.713 12.584 1.00 88.06 193 SER A CA 1
ATOM 1493 C C . SER A 1 193 ? -24.165 10.474 13.886 1.00 88.06 193 SER A C 1
ATOM 1495 O O . SER A 1 193 ? -23.560 11.551 13.872 1.00 88.06 193 SER A O 1
ATOM 1497 N N . VAL A 1 194 ? -24.491 9.853 15.022 1.00 86.06 194 VAL A N 1
ATOM 1498 C CA . VAL A 1 194 ? -24.206 10.381 16.370 1.00 86.06 194 VAL A CA 1
ATOM 1499 C C . VAL A 1 194 ? -22.713 10.706 16.539 1.00 86.06 194 VAL A C 1
ATOM 1501 O O . VAL A 1 194 ? -22.338 11.684 17.180 1.00 86.06 194 VAL A O 1
ATOM 1504 N N . ASN A 1 195 ? -21.828 9.925 15.910 1.00 88.69 195 ASN A N 1
ATOM 1505 C CA . ASN A 1 195 ? -20.383 10.139 15.991 1.00 88.69 195 ASN A CA 1
ATOM 1506 C C . ASN A 1 195 ? -19.932 11.427 15.278 1.00 88.69 195 ASN A C 1
ATOM 1508 O O . ASN A 1 195 ? -18.986 12.083 15.718 1.00 88.69 195 ASN A O 1
ATOM 1512 N N . THR A 1 196 ? -20.620 11.816 14.201 1.00 87.88 196 THR A N 1
ATOM 1513 C CA . THR A 1 196 ? -20.396 13.106 13.537 1.00 87.88 196 THR A CA 1
ATOM 1514 C C . THR A 1 196 ? -20.798 14.258 14.452 1.00 87.88 196 THR A C 1
ATOM 1516 O O . THR A 1 196 ? -20.049 15.224 14.552 1.00 87.88 196 THR A O 1
ATOM 1519 N N . ILE A 1 197 ? -21.926 14.140 15.159 1.00 86.56 197 ILE A N 1
ATOM 1520 C CA . ILE A 1 197 ? -22.392 15.145 16.127 1.00 86.56 197 ILE A CA 1
ATOM 1521 C C . ILE A 1 197 ? -21.386 15.291 17.268 1.00 86.56 197 ILE A C 1
ATOM 1523 O O . ILE A 1 197 ? -20.913 16.396 17.512 1.00 86.56 197 ILE A O 1
ATOM 1527 N N . TYR A 1 198 ? -20.936 14.185 17.873 1.00 87.31 198 TYR A N 1
ATOM 1528 C CA . TYR A 1 198 ? -19.878 14.225 18.891 1.00 87.31 198 TYR A CA 1
ATOM 1529 C C . TYR A 1 198 ? -18.592 14.881 18.382 1.00 87.31 198 TYR A C 1
ATOM 1531 O O . TYR A 1 198 ? -17.971 15.672 19.088 1.00 87.31 198 TYR A O 1
ATOM 1539 N N . SER A 1 199 ? -18.191 14.574 17.147 1.00 86.38 199 SER A N 1
ATOM 1540 C CA . SER A 1 199 ? -16.995 15.165 16.542 1.00 86.38 199 SER A CA 1
ATOM 1541 C C . SER A 1 199 ? -17.145 16.672 16.325 1.00 86.38 199 SER A C 1
ATOM 1543 O O . SER A 1 199 ? -16.176 17.404 16.499 1.00 86.38 199 SER A O 1
ATOM 1545 N N . ARG A 1 200 ? -18.338 17.140 15.944 1.00 87.75 200 ARG A N 1
ATOM 1546 C CA . ARG A 1 200 ? -18.630 18.563 15.728 1.00 87.75 200 ARG A CA 1
ATOM 1547 C C . ARG A 1 200 ? -18.747 19.326 17.045 1.00 87.75 200 ARG A C 1
ATOM 1549 O O . ARG A 1 200 ? -18.122 20.370 17.165 1.00 87.75 200 ARG A O 1
ATOM 1556 N N . LEU A 1 201 ? -19.425 18.779 18.052 1.00 86.75 201 LEU A N 1
ATOM 1557 C CA . LEU A 1 201 ? -19.504 19.377 19.391 1.00 86.75 201 LEU A CA 1
ATOM 1558 C C . LEU A 1 201 ? -18.114 19.476 20.040 1.00 86.75 201 LEU A C 1
ATOM 1560 O O . LEU A 1 201 ? -17.735 20.532 20.536 1.00 86.75 201 LEU A O 1
ATOM 1564 N N . LYS A 1 202 ? -17.289 18.426 19.914 1.00 86.56 202 LYS A N 1
ATOM 1565 C CA . LYS A 1 202 ? -15.898 18.443 20.395 1.00 86.56 202 LYS A CA 1
ATOM 1566 C C . LYS A 1 202 ? -15.035 19.491 19.685 1.00 86.56 202 LYS A C 1
ATOM 1568 O O . LYS A 1 202 ? -14.201 20.118 20.325 1.00 86.56 202 LYS A O 1
ATOM 1573 N N 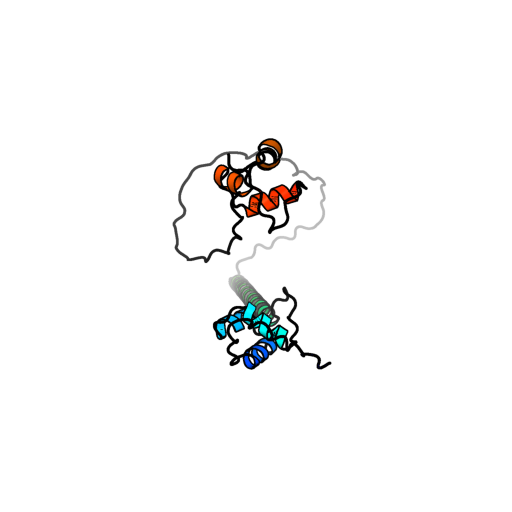. LYS A 1 203 ? -15.202 19.668 18.370 1.00 86.44 203 LYS A N 1
ATOM 1574 C CA . LYS A 1 203 ? -14.465 20.685 17.598 1.00 86.44 203 LYS A CA 1
ATOM 1575 C C . LYS A 1 203 ? -14.838 22.114 17.992 1.00 86.44 203 LYS A C 1
ATOM 1577 O O . LYS A 1 203 ? -13.993 22.988 17.875 1.00 86.44 203 LYS A O 1
ATOM 1582 N N . ASN A 1 204 ? -16.064 22.323 18.464 1.00 84.38 204 ASN A N 1
ATOM 1583 C CA . ASN A 1 204 ? -16.550 23.610 18.955 1.00 84.38 204 ASN A CA 1
ATOM 1584 C C . ASN A 1 204 ? -16.382 23.762 20.481 1.00 84.38 204 ASN A C 1
ATOM 1586 O O . ASN A 1 204 ? -17.016 24.618 21.080 1.00 84.38 204 ASN A O 1
ATOM 1590 N N . ASN A 1 205 ? -15.521 22.950 21.112 1.00 82.00 205 ASN A N 1
ATOM 1591 C CA . ASN A 1 205 ? -15.179 23.007 22.542 1.00 82.00 205 ASN A CA 1
ATOM 1592 C C . ASN A 1 205 ? -16.351 22.801 23.521 1.00 82.00 205 ASN A C 1
ATOM 1594 O O . ASN A 1 205 ? -16.260 23.189 24.683 1.00 82.00 205 ASN A O 1
ATOM 1598 N N . ILE A 1 206 ? -17.426 22.136 23.094 1.00 78.44 206 ILE A N 1
ATOM 1599 C CA . ILE A 1 206 ? -18.570 21.848 23.965 1.00 78.44 206 ILE A CA 1
ATOM 1600 C C . ILE A 1 206 ? -18.286 20.586 24.785 1.00 78.44 206 ILE A C 1
ATOM 1602 O O . ILE A 1 206 ? -17.946 19.526 24.244 1.00 78.44 206 ILE A O 1
ATOM 1606 N N . SER A 1 207 ? -18.435 20.703 26.106 1.00 71.62 207 SER A N 1
ATOM 1607 C CA . SER A 1 207 ? -18.223 19.609 27.056 1.00 71.62 207 SER A CA 1
ATOM 1608 C C . SER A 1 207 ? -19.314 18.551 26.916 1.00 71.62 207 SER A C 1
ATOM 1610 O O . SER A 1 207 ? -20.471 18.745 27.288 1.00 71.62 207 SER A O 1
ATOM 1612 N N . LEU A 1 208 ? -18.930 17.398 26.375 1.00 73.12 208 LEU A N 1
ATOM 1613 C CA . LEU A 1 208 ? -19.802 16.238 26.270 1.00 73.12 208 LEU A CA 1
ATOM 1614 C C . LEU A 1 208 ? -19.732 15.417 27.564 1.00 73.12 208 LEU A C 1
ATOM 1616 O O . LEU A 1 208 ? -18.625 15.167 28.054 1.00 73.12 208 LEU A O 1
ATOM 1620 N N . PRO A 1 209 ? -20.870 14.936 28.098 1.00 65.44 209 PRO A N 1
ATOM 1621 C CA . PRO A 1 209 ? -20.856 14.011 29.220 1.00 65.44 209 PRO A CA 1
ATOM 1622 C C . PRO A 1 209 ? -20.047 12.763 28.846 1.00 65.44 209 PRO A C 1
ATOM 1624 O O . PRO A 1 209 ? -20.182 12.214 27.747 1.00 65.44 209 PRO A O 1
ATOM 1627 N N . SER A 1 210 ? -19.169 12.342 29.762 1.00 57.59 210 SER A N 1
ATOM 1628 C CA . SER A 1 210 ? -18.290 11.185 29.575 1.00 57.59 210 SER A CA 1
ATOM 1629 C C . SER A 1 210 ? -19.094 9.966 29.115 1.00 57.59 210 SER A C 1
ATOM 1631 O O . SER A 1 210 ? -20.175 9.690 29.645 1.00 57.59 210 SER A O 1
ATOM 1633 N N . ARG A 1 211 ? -18.573 9.245 28.111 1.00 55.12 211 ARG A N 1
ATOM 1634 C CA . ARG A 1 211 ? -19.185 8.035 27.535 1.00 55.12 211 ARG A CA 1
ATOM 1635 C C . ARG A 1 211 ? -19.465 7.021 28.651 1.00 55.12 211 ARG A C 1
ATOM 1637 O O . ARG A 1 211 ? -18.573 6.280 29.044 1.00 55.12 211 ARG A O 1
ATOM 1644 N N . GLY A 1 212 ? -20.701 6.999 29.147 1.00 50.16 212 GLY A N 1
ATOM 1645 C CA . GLY A 1 212 ? -21.133 6.122 30.240 1.00 50.16 212 GLY A CA 1
ATOM 1646 C C . GLY A 1 212 ? -22.103 6.771 31.230 1.00 50.16 212 GLY A C 1
ATOM 1647 O O . GLY A 1 212 ? -22.857 6.053 31.881 1.00 50.16 212 GLY A O 1
ATOM 1648 N N . ALA A 1 213 ? -22.155 8.104 31.309 1.00 55.47 213 ALA A N 1
ATOM 1649 C CA . ALA A 1 213 ? -23.163 8.790 32.112 1.00 55.47 213 ALA A CA 1
ATOM 1650 C C . ALA A 1 213 ? -24.515 8.744 31.381 1.00 55.47 213 ALA A C 1
ATOM 1652 O O . ALA A 1 213 ? -24.707 9.406 30.361 1.00 55.47 213 ALA A O 1
ATOM 1653 N N . LYS A 1 214 ? -25.455 7.924 31.865 1.00 49.00 214 LYS A N 1
ATOM 1654 C CA . LYS A 1 214 ? -26.833 7.935 31.361 1.00 49.00 214 LYS A CA 1
ATOM 1655 C C . LYS A 1 214 ? -27.441 9.305 31.675 1.00 49.00 214 LYS A C 1
ATOM 1657 O O . LYS A 1 214 ? -27.501 9.689 32.841 1.00 49.00 214 LYS A O 1
ATOM 1662 N N . ALA A 1 215 ? -27.870 10.034 30.646 1.00 53.25 215 ALA A N 1
ATOM 1663 C CA . ALA A 1 215 ? -28.650 11.252 30.827 1.00 53.25 215 ALA A CA 1
ATOM 1664 C C . ALA A 1 215 ? -29.916 10.905 31.623 1.00 53.25 215 ALA A C 1
ATOM 1666 O O . ALA A 1 215 ? -30.635 9.969 31.259 1.00 53.25 215 ALA A O 1
ATOM 1667 N N . LYS A 1 216 ? -30.161 11.629 32.721 1.00 51.31 216 LYS A N 1
ATOM 1668 C CA . LYS A 1 216 ? -31.428 11.563 33.451 1.00 51.31 216 LYS A CA 1
ATOM 1669 C C . LYS A 1 216 ? -32.506 12.036 32.483 1.00 51.31 216 LYS A C 1
ATOM 1671 O O . LYS A 1 216 ? -32.581 13.212 32.159 1.00 51.31 216 LYS A O 1
ATOM 1676 N N . THR A 1 217 ? -33.261 11.097 31.938 1.00 52.75 217 THR A N 1
ATOM 1677 C CA . THR A 1 217 ? -34.483 11.411 31.209 1.00 52.75 217 THR A CA 1
ATOM 1678 C C . THR A 1 217 ? -35.542 11.596 32.280 1.00 52.75 217 THR A C 1
ATOM 1680 O O . THR A 1 217 ? -36.053 10.618 32.821 1.00 52.75 217 THR A O 1
ATOM 1683 N N . GLU A 1 218 ? -35.790 12.849 32.656 1.00 45.75 218 GLU A N 1
ATOM 1684 C CA . GLU A 1 218 ? -37.024 13.210 33.346 1.00 45.75 218 GLU A CA 1
ATOM 1685 C C . GLU A 1 218 ? -38.166 12.876 32.382 1.00 45.75 218 GLU A C 1
ATOM 1687 O O . GLU A 1 218 ? -38.276 13.437 31.291 1.00 45.75 218 GLU A O 1
ATOM 1692 N N . LYS A 1 219 ? -38.922 11.834 32.730 1.00 44.59 219 LYS A N 1
ATOM 1693 C CA . LYS A 1 219 ? -40.188 11.513 32.082 1.00 44.59 219 LYS A CA 1
ATOM 1694 C C . LYS A 1 219 ? -41.215 12.495 32.637 1.00 44.59 219 LYS A C 1
ATOM 1696 O O . LYS A 1 219 ? -41.493 12.430 33.833 1.00 44.59 219 LYS A O 1
ATOM 1701 N N . ASN A 1 220 ? -41.731 13.370 31.778 1.00 36.22 220 ASN A N 1
ATOM 1702 C CA . ASN A 1 220 ? -43.073 13.924 31.953 1.00 36.22 220 ASN A CA 1
ATOM 1703 C C . ASN A 1 220 ? -44.110 12.856 31.605 1.00 36.22 220 ASN A C 1
ATOM 1705 O O . ASN A 1 220 ? -43.830 12.059 30.675 1.00 36.22 220 ASN A O 1
#

Foldseek 3Di:
DDDDPPPPDPPPDDDDDPPPCLVVLVVCVVVPDDLVNSCVVVVHDSVVSVVSCVVVVHDDDDPDDDDPVVVVVVVVVVVVVVVVVVVVVVVVVVVVVVVVVVVVVVPDDDPPPDDDDDDDDDDDDDDPDDDDDDDDDDDDDDDDDDDDDDDDDDDPDPPPPDPDPPDDLVVLCCCCPVVVDDLVVVCVVVVHDSVVSVVSCVVVVHDDDPPPDDPPPPDD

Radius of gyration: 39.24 Å; chains: 1; bounding box: 78×70×122 Å

Secondary structure (DSSP, 8-state):
--------PPP--SSPP--TTHHHHHHHHHTT--HHHHHHHHT--HHHHHHHHHHTTPPPPPTT---HHHHHHHHHHHHHHHHHHHHHHHHHHHHHHHHHHHHHHTT--------PPS-----------S--------------PPP---------------------HHHHHHHHHTS---HHHHHHHHT--HHHHHHHHHHTT--PPPTT--------

Sequence (220 aa):
MEDIEIIAMPKKRGRPAKQENTEDMIRLYEQGKTLQEIADMYGVSIQAVRYRLKKNNISRRKPGRLRSESLKDTVLALSQKVDTLTQALVAMKGCLASCLEALAALNIPVPTTETVPAEAGISTPAEKQLLEEPFQQETSQALELPQADTPTSLPKVKKSRTPSKAISNEEIIRLYEDEKMSCYAIAKQLGISVNTIYSRLKKNNISLPSRGAKAKTEKN